Protein AF-A0A8K0IHH7-F1 (afdb_monomer)

Radius of gyration: 32.73 Å; Cα contacts (8 Å, |Δi|>4): 109; chains: 1; bounding box: 85×38×87 Å

Sequence (258 aa):
MKRSAIEGITSRLASMEGLYFPGAIHRQAPDPSQRKTALLDLLSRDAPIFLERYGSELTADELREFEVLKADYEVEWHLNRLRRGRSPTAEEARARSVTVKNRRRAYMELLIRGGEYFSEDAMREREPYLHHEYLGRFQDPFGRVLSRPGERWSETLMRRCEEAMLVEKIRREQRRLGVARRDWVGGGGEKEQQEEDEEREEEEDDEDESEQVKGEEKGGSSESRMSLDDHSKYLEEIKHKCLVQYYRSNDSSSWKAD

Solvent-accessible surface area (backbone atoms only — not comparable to full-atom values): 15607 Å² total; per-residue (Å²): 106,59,69,70,56,56,54,50,52,26,50,54,60,28,68,48,82,91,70,90,70,69,73,92,56,60,91,52,88,64,51,50,68,58,42,23,51,54,45,48,51,40,49,73,74,38,53,46,65,38,42,71,75,49,41,86,80,52,52,77,70,61,57,52,50,50,57,75,49,42,88,39,66,60,39,38,51,46,53,52,50,51,46,48,69,77,60,50,50,74,66,55,50,48,51,53,51,48,52,51,52,51,52,51,49,54,51,48,53,50,39,60,76,64,47,54,68,78,28,69,68,47,33,40,73,73,41,36,47,63,31,34,74,77,48,51,75,76,52,64,69,79,83,69,53,87,73,58,93,91,61,52,72,70,54,46,51,52,52,50,54,53,50,51,54,42,47,50,54,26,49,55,49,37,59,74,72,64,56,59,65,90,76,43,75,90,58,71,66,62,58,63,51,49,52,54,51,52,55,49,60,65,58,67,78,77,73,87,86,85,84,88,86,90,86,83,88,85,89,80,95,70,91,74,80,70,49,76,68,54,52,51,54,51,52,50,51,52,51,48,55,54,49,52,56,51,53,62,62,54,62,72,64,71,83,77,74,136

Organism: Cocos nucifera (NCBI:txid13894)

InterPro domains:
  IPR018613 Ccdc97-like [PTHR31840] (2-231)
  IPR040233 CCD97-like, C-terminal [PF09747] (102-226)

Foldseek 3Di:
DDPVLLLVVLLVQLPDPPQDDPCVQVPDDHDSVRSSVVSSVCCVVPVLVSLVRCVLVDDPVSLVVLVVVCVDVSNVVSSVVSCCVVDNDPVRVVVVVVVVVVVVVVVVVVVVVVVVCPDLVNCCVPPVQVSCVPPVVPDDCVVVDQDDPPDDPVRSLVVVLVVVVSLVSNVVVCVVVVPDPVPRPPPPPPVVVVVVVVVVVVVVVPDDDDDDDDDDDDDDDDDDPDDPVNVVVVSVVVSVVVVVVVVVVVVVVPPDDD

Secondary structure (DSSP, 8-state):
--HHHHHHHHHHHHH-TT----GGGTTSS--HHHHHHHHHHHHHH-HHHHHHHHGGG--HHHHHHGGGGTTSHHHHHHHHHHHHHHS--HHHHHHHHHHHHHHHHHHHHHHHHH-STTSHHHHHHH-HHHHHHHTGGGS-GGGG-SS-TT--HHHHHHHHHHHHHHHHHHHHHHHHTT--GGG-TT-TTTHHHHHHHHHHHHHTTS---------------------HHHHHHHHHHHHHHHHHHHHHHHHTTTT---

Structure (mmCIF, N/CA/C/O backbone):
data_AF-A0A8K0IHH7-F1
#
_entry.id   AF-A0A8K0IHH7-F1
#
loop_
_atom_site.group_PDB
_atom_site.id
_atom_site.type_symbol
_atom_site.label_atom_id
_atom_site.label_alt_id
_atom_site.label_comp_id
_atom_site.label_asym_id
_atom_site.label_entity_id
_atom_site.label_seq_id
_atom_site.pdbx_PDB_ins_code
_atom_site.Cartn_x
_atom_site.Cartn_y
_atom_site.Cartn_z
_atom_site.occupancy
_atom_site.B_iso_or_equiv
_atom_site.auth_seq_id
_atom_site.auth_comp_id
_atom_site.auth_asym_id
_atom_site.auth_atom_id
_atom_site.pdbx_PDB_model_num
ATOM 1 N N . MET A 1 1 ? -19.868 -1.973 33.989 1.00 80.06 1 MET A N 1
ATOM 2 C CA . MET A 1 1 ? -18.434 -2.340 34.005 1.00 80.06 1 MET A CA 1
ATOM 3 C C . MET A 1 1 ? -17.906 -2.247 35.434 1.00 80.06 1 MET A C 1
ATOM 5 O O . MET A 1 1 ? -18.347 -1.362 36.163 1.00 80.06 1 MET A O 1
ATOM 9 N N . LYS A 1 2 ? -17.028 -3.156 35.878 1.00 85.19 2 LYS A N 1
ATOM 10 C CA . LYS A 1 2 ? -16.485 -3.123 37.250 1.00 85.19 2 LYS A CA 1
ATOM 11 C C . LYS A 1 2 ? -15.432 -2.019 37.385 1.00 85.19 2 LYS A C 1
ATOM 13 O O . LYS A 1 2 ? -14.572 -1.880 36.522 1.00 85.19 2 LYS A O 1
ATOM 18 N N . ARG A 1 3 ? -15.441 -1.285 38.504 1.00 86.00 3 ARG A N 1
ATOM 19 C CA . ARG A 1 3 ? -14.470 -0.205 38.774 1.00 86.00 3 ARG A CA 1
ATOM 20 C C . ARG A 1 3 ? -13.016 -0.697 38.761 1.00 86.00 3 ARG A C 1
ATOM 22 O O . ARG A 1 3 ? -12.155 -0.044 38.190 1.00 86.00 3 ARG A O 1
ATOM 29 N N . SER A 1 4 ? -12.776 -1.896 39.294 1.00 89.12 4 SER A N 1
ATOM 30 C CA . SER A 1 4 ? -11.457 -2.545 39.262 1.00 89.12 4 SER A CA 1
ATOM 31 C C . SER A 1 4 ? -10.958 -2.814 37.833 1.00 89.12 4 SER A C 1
ATOM 33 O O . SER A 1 4 ? -9.776 -2.624 37.561 1.00 89.12 4 SER A O 1
ATOM 35 N N . ALA A 1 5 ? -11.847 -3.178 36.900 1.00 88.75 5 ALA A N 1
ATOM 36 C CA . ALA A 1 5 ? -11.480 -3.395 35.499 1.00 88.75 5 ALA A CA 1
ATOM 37 C C . ALA A 1 5 ? -11.101 -2.080 34.798 1.00 88.75 5 ALA A C 1
ATOM 39 O O . ALA A 1 5 ? -10.100 -2.021 34.090 1.00 88.75 5 ALA A O 1
ATOM 40 N N . ILE A 1 6 ? -11.863 -1.011 35.051 1.00 89.75 6 ILE A N 1
ATOM 41 C CA . ILE A 1 6 ? -11.583 0.343 34.548 1.00 89.75 6 ILE A CA 1
ATOM 42 C C . ILE A 1 6 ? -10.199 0.821 35.011 1.00 89.75 6 ILE A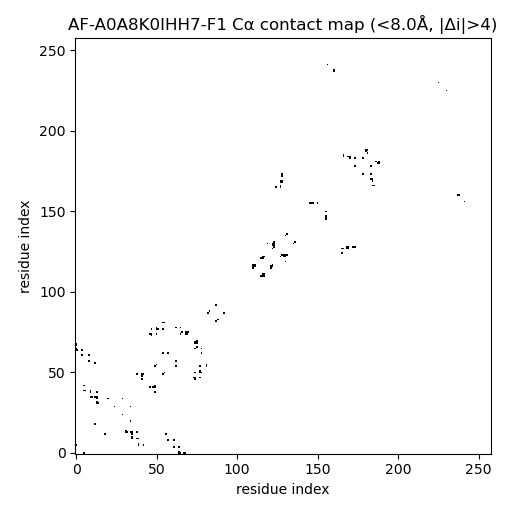 C 1
ATOM 44 O O . ILE A 1 6 ? -9.391 1.290 34.209 1.00 89.75 6 ILE A O 1
ATOM 48 N N . GLU A 1 7 ? -9.891 0.664 36.298 1.00 91.44 7 GLU A N 1
ATOM 49 C CA . GLU A 1 7 ? -8.596 1.059 36.857 1.00 91.44 7 GLU A CA 1
ATOM 50 C C . GLU A 1 7 ? -7.437 0.218 36.305 1.00 91.44 7 GLU A C 1
ATOM 52 O O . GLU A 1 7 ? -6.372 0.768 36.021 1.00 91.44 7 GLU A O 1
ATOM 57 N N . GLY A 1 8 ? -7.647 -1.086 36.096 1.00 92.06 8 GLY A N 1
ATOM 58 C CA . GLY A 1 8 ? -6.661 -1.980 35.485 1.00 92.06 8 GLY A CA 1
ATOM 59 C C . GLY A 1 8 ? -6.327 -1.598 34.041 1.00 92.06 8 GLY A C 1
ATOM 60 O O . GLY A 1 8 ? -5.156 -1.392 33.716 1.00 92.06 8 GLY A O 1
ATOM 61 N N . ILE A 1 9 ? -7.353 -1.429 33.199 1.00 92.69 9 ILE A N 1
ATOM 62 C CA . ILE A 1 9 ? -7.205 -1.062 31.780 1.00 92.69 9 ILE A CA 1
ATOM 63 C C . ILE A 1 9 ? -6.472 0.271 31.650 1.00 92.69 9 ILE A C 1
ATOM 65 O O . ILE A 1 9 ? -5.466 0.377 30.950 1.00 92.69 9 ILE A O 1
ATOM 69 N N . THR A 1 10 ? -6.947 1.298 32.354 1.00 92.69 10 THR A N 1
ATOM 70 C CA . THR A 1 10 ? -6.363 2.644 32.269 1.00 92.69 10 THR A CA 1
ATOM 71 C C . THR A 1 10 ? -4.936 2.693 32.803 1.00 92.69 10 THR A C 1
ATOM 73 O O . THR A 1 10 ? -4.106 3.387 32.221 1.00 92.69 10 THR A O 1
ATOM 76 N N . SER A 1 11 ? -4.610 1.924 33.849 1.00 92.62 11 SER A N 1
ATOM 77 C CA . SER A 1 11 ? -3.236 1.823 34.351 1.00 92.62 11 SER A CA 1
ATOM 78 C C . SER A 1 11 ? -2.306 1.165 33.333 1.00 92.62 11 SER A C 1
ATOM 80 O O . SER A 1 11 ? -1.212 1.670 33.106 1.00 92.62 11 SER A O 1
ATOM 82 N N . ARG A 1 12 ? -2.743 0.079 32.680 1.00 94.00 12 ARG A N 1
ATOM 83 C CA . ARG A 1 12 ? -1.954 -0.599 31.642 1.00 94.00 12 ARG A CA 1
ATOM 84 C C . ARG A 1 12 ? -1.727 0.305 30.429 1.00 94.00 12 ARG A C 1
ATOM 86 O O . ARG A 1 12 ? -0.595 0.451 29.978 1.00 94.00 12 ARG A O 1
ATOM 93 N N . LEU A 1 13 ? -2.790 0.935 29.923 1.00 91.50 13 LEU A N 1
ATOM 94 C CA . LEU A 1 13 ? -2.724 1.857 28.782 1.00 91.50 13 LEU A CA 1
ATOM 95 C C . LEU A 1 13 ? -1.856 3.093 29.067 1.00 91.50 13 LEU A C 1
ATOM 97 O O . LEU A 1 13 ? -1.159 3.579 28.175 1.00 91.50 13 LEU A O 1
ATOM 101 N N . ALA A 1 14 ? -1.864 3.597 30.302 1.00 89.94 14 ALA A N 1
ATOM 102 C CA . ALA A 1 14 ? -1.019 4.715 30.712 1.00 89.94 14 ALA A CA 1
ATOM 103 C C . ALA A 1 14 ? 0.479 4.370 30.724 1.00 89.94 14 ALA A C 1
ATOM 105 O O . ALA A 1 14 ? 1.298 5.251 30.475 1.00 89.94 14 ALA A O 1
ATOM 106 N N . SER A 1 15 ? 0.834 3.107 30.972 1.00 90.25 15 SER A N 1
ATOM 107 C CA . SER A 1 15 ? 2.223 2.633 30.964 1.00 90.25 15 SER A CA 1
ATOM 108 C C . SER A 1 15 ? 2.757 2.271 29.574 1.00 90.25 15 SER A C 1
ATOM 110 O O . SER A 1 15 ? 3.962 2.108 29.431 1.00 90.25 15 SER A O 1
ATOM 112 N N . MET A 1 16 ? 1.908 2.135 28.549 1.00 87.75 16 MET A N 1
ATOM 113 C CA . MET A 1 16 ? 2.378 1.806 27.196 1.00 87.75 16 MET A CA 1
ATOM 114 C C . MET A 1 16 ? 3.075 2.992 26.526 1.00 87.75 16 MET A C 1
ATOM 116 O O . MET A 1 16 ? 2.607 4.126 26.604 1.00 87.75 16 MET A O 1
ATOM 120 N N . GLU A 1 17 ? 4.178 2.750 25.833 1.00 82.75 17 GLU A N 1
ATOM 121 C CA . GLU A 1 17 ? 4.875 3.779 25.057 1.00 82.75 17 GLU A CA 1
ATOM 122 C C . GLU A 1 17 ? 4.214 3.975 23.682 1.00 82.75 17 GLU A C 1
ATOM 124 O O . GLU A 1 17 ? 3.597 3.061 23.141 1.00 82.75 17 GLU A O 1
ATOM 129 N N . GLY A 1 18 ? 4.292 5.187 23.122 1.00 81.50 18 GLY A N 1
ATOM 130 C CA . GLY A 1 18 ? 3.790 5.483 21.770 1.00 81.50 18 GLY A CA 1
ATOM 131 C C . GLY A 1 18 ? 2.269 5.629 21.618 1.00 81.50 18 GLY A C 1
ATOM 132 O O . GLY A 1 18 ? 1.788 5.837 20.506 1.00 81.50 18 GLY A O 1
ATOM 133 N N . LEU A 1 19 ? 1.495 5.560 22.706 1.00 84.62 19 LEU A N 1
ATOM 134 C CA . LEU A 1 19 ? 0.045 5.750 22.647 1.00 84.62 19 LEU A CA 1
ATOM 135 C C . LEU A 1 19 ? -0.308 7.228 22.411 1.00 84.62 19 LEU A C 1
ATOM 137 O O . LEU A 1 19 ? 0.174 8.109 23.124 1.00 84.62 19 LEU A O 1
ATOM 141 N N . TYR A 1 20 ? -1.173 7.503 21.433 1.00 83.75 20 TYR A N 1
ATOM 142 C CA . TYR A 1 20 ? -1.578 8.868 21.101 1.00 83.75 20 TYR A CA 1
ATOM 143 C C . TYR A 1 20 ? -2.524 9.466 22.154 1.00 83.75 20 TYR A C 1
ATOM 145 O O . TYR A 1 20 ? -3.532 8.869 22.544 1.00 83.75 20 TYR A O 1
ATOM 153 N N . PHE A 1 21 ? -2.236 10.699 22.562 1.00 81.50 21 PHE A N 1
ATOM 154 C CA . PHE A 1 21 ? -3.081 11.499 23.441 1.00 81.50 21 PHE A CA 1
ATOM 155 C C . PHE A 1 21 ? -3.374 12.846 22.774 1.00 81.50 21 PHE A C 1
ATOM 157 O O . PHE A 1 21 ? -2.455 13.465 22.244 1.00 81.50 21 PHE A O 1
ATOM 164 N N . PRO A 1 22 ? -4.622 13.345 22.790 1.00 77.94 22 PRO A N 1
ATOM 165 C CA . PRO A 1 22 ? -4.922 14.665 22.247 1.00 77.94 22 PRO A CA 1
ATOM 166 C C . PRO A 1 22 ? -4.075 15.780 22.890 1.00 77.94 22 PRO A C 1
ATOM 168 O O . PRO A 1 22 ? -3.756 15.738 24.082 1.00 77.94 22 PRO A O 1
ATOM 171 N N . GLY A 1 23 ? -3.756 16.812 22.101 1.00 63.72 23 GLY A N 1
ATOM 172 C CA . GLY A 1 23 ? -2.833 17.908 22.442 1.00 63.72 23 GLY A CA 1
ATOM 173 C C . GLY A 1 23 ? -3.148 18.711 23.715 1.00 63.72 23 GLY A C 1
ATOM 174 O O . GLY A 1 23 ? -2.283 19.427 24.207 1.00 63.72 23 GLY A O 1
ATOM 175 N N . ALA A 1 24 ? -4.329 18.550 24.319 1.00 56.12 24 ALA A N 1
ATOM 176 C CA . ALA A 1 24 ? -4.646 19.119 25.634 1.00 56.12 24 ALA A CA 1
ATOM 177 C C . ALA A 1 24 ? -3.728 18.598 26.762 1.00 56.12 24 ALA A C 1
ATOM 179 O O . ALA A 1 24 ? -3.611 19.235 27.804 1.00 56.12 24 ALA A O 1
ATOM 180 N N . ILE A 1 25 ? -3.053 17.465 26.538 1.00 55.88 25 ILE A N 1
ATOM 181 C CA . ILE A 1 25 ? -2.117 16.834 27.481 1.00 55.88 25 ILE A CA 1
ATOM 182 C C . ILE A 1 25 ? -0.644 17.192 27.138 1.00 55.88 25 ILE A C 1
ATOM 184 O O . ILE A 1 25 ? 0.279 16.803 27.840 1.00 55.88 25 ILE A O 1
ATOM 188 N N . HIS A 1 26 ? -0.395 17.969 26.075 1.00 54.78 26 HIS A N 1
ATOM 189 C CA . HIS A 1 26 ? 0.936 18.169 25.472 1.00 54.78 26 HIS A CA 1
ATOM 190 C C . HIS A 1 26 ? 1.679 19.440 25.915 1.00 54.78 26 HIS A C 1
ATOM 192 O O . HIS A 1 26 ? 2.484 19.980 25.158 1.00 54.78 26 HIS A O 1
ATOM 198 N N . ARG A 1 27 ? 1.470 19.947 27.138 1.00 55.62 27 ARG A N 1
ATOM 199 C CA . ARG A 1 27 ? 2.335 21.046 27.616 1.00 55.62 27 ARG A CA 1
ATOM 200 C C . ARG A 1 27 ? 3.747 20.557 27.972 1.00 55.62 27 ARG A C 1
ATOM 202 O O . ARG A 1 27 ? 4.686 21.339 27.873 1.00 55.62 27 ARG A O 1
ATOM 209 N N . GLN A 1 28 ? 3.883 19.279 28.338 1.00 55.56 28 GLN A N 1
ATOM 210 C CA . GLN A 1 28 ? 5.115 18.514 28.586 1.00 55.56 28 GLN A CA 1
ATOM 211 C C . GLN A 1 28 ? 4.817 17.032 28.273 1.00 55.56 28 GLN A C 1
ATOM 213 O O . GLN A 1 28 ? 3.642 16.675 28.180 1.00 55.56 28 GLN A O 1
ATOM 218 N N . ALA A 1 29 ? 5.830 16.172 28.088 1.00 60.75 29 ALA A N 1
ATOM 219 C CA . ALA A 1 29 ? 5.607 14.730 27.929 1.00 60.75 29 ALA A CA 1
ATOM 220 C C . ALA A 1 29 ? 4.783 14.222 29.129 1.00 60.75 29 ALA A C 1
ATOM 222 O O . ALA A 1 29 ? 5.245 14.355 30.264 1.00 60.75 29 ALA A O 1
ATOM 223 N N . PRO A 1 30 ? 3.548 13.737 28.923 1.00 65.25 30 PRO A N 1
ATOM 224 C CA . PRO A 1 30 ? 2.637 13.539 30.033 1.00 65.25 30 PRO A CA 1
ATOM 225 C C . PRO A 1 30 ? 3.105 12.389 30.912 1.00 65.25 30 PRO A C 1
ATOM 227 O O . PRO A 1 30 ? 3.286 11.265 30.439 1.00 65.25 30 PRO A O 1
ATOM 230 N N . ASP A 1 31 ? 3.271 12.688 32.199 1.00 79.31 31 ASP A N 1
ATOM 231 C CA . ASP A 1 31 ? 3.598 11.697 33.218 1.00 79.31 31 ASP A CA 1
ATOM 232 C C . ASP A 1 31 ? 2.566 10.549 33.181 1.00 79.31 31 ASP A C 1
ATOM 234 O O . ASP A 1 31 ? 1.371 10.809 32.962 1.00 79.31 31 ASP A O 1
ATOM 238 N N . PRO A 1 32 ? 2.963 9.281 33.403 1.00 81.25 32 PRO A N 1
ATOM 239 C CA . PRO A 1 32 ? 2.038 8.147 33.410 1.00 81.25 32 PRO A CA 1
ATOM 240 C C . PRO A 1 32 ? 0.807 8.361 34.304 1.00 81.25 32 PRO A C 1
ATOM 242 O O . PRO A 1 32 ? -0.289 7.902 33.974 1.00 81.25 32 PRO A O 1
ATOM 245 N N . SER A 1 33 ? 0.942 9.126 35.390 1.00 84.81 33 SER A N 1
ATOM 246 C CA . SER A 1 33 ? -0.171 9.472 36.278 1.00 84.81 33 SER A CA 1
ATOM 247 C C . SER A 1 33 ? -1.219 10.348 35.582 1.00 84.81 33 SER A C 1
ATOM 249 O O . SER A 1 33 ? -2.417 10.097 35.707 1.00 84.81 33 SER A O 1
ATOM 251 N N . GLN A 1 34 ? -0.780 11.341 34.801 1.00 86.12 34 GLN A N 1
ATOM 252 C CA . GLN A 1 34 ? -1.659 12.237 34.037 1.00 86.12 34 GLN A CA 1
ATOM 253 C C . GLN A 1 34 ? -2.333 11.510 32.870 1.00 86.12 34 GLN A C 1
ATOM 255 O O . GLN A 1 34 ? -3.502 11.741 32.562 1.00 86.12 34 GLN A O 1
ATOM 260 N N . ARG A 1 35 ? -1.610 10.584 32.232 1.00 88.06 35 ARG A N 1
ATOM 261 C CA . ARG A 1 35 ? -2.172 9.722 31.183 1.00 88.06 35 ARG A CA 1
ATOM 262 C C . ARG A 1 35 ? -3.298 8.856 31.741 1.00 88.06 35 ARG A C 1
ATOM 264 O O . ARG A 1 35 ? -4.364 8.763 31.135 1.00 88.06 35 ARG A O 1
ATOM 271 N N . LYS A 1 36 ? -3.090 8.265 32.921 1.00 90.31 36 LYS A N 1
ATOM 272 C CA . LYS A 1 36 ? -4.094 7.435 33.595 1.00 90.31 36 LYS A CA 1
ATOM 273 C C . LYS A 1 36 ? -5.354 8.224 33.943 1.00 90.31 36 LYS A C 1
ATOM 275 O O . LYS A 1 36 ? -6.451 7.739 33.676 1.00 90.31 36 LYS A O 1
ATOM 280 N N . THR A 1 37 ? -5.223 9.427 34.508 1.00 89.81 37 THR A N 1
ATOM 281 C CA . THR A 1 37 ? -6.389 10.256 34.861 1.00 89.81 37 THR A CA 1
ATOM 282 C C . THR A 1 37 ? -7.185 10.673 33.628 1.00 89.81 37 THR A C 1
ATOM 284 O O . THR A 1 37 ? -8.409 10.587 33.652 1.00 89.81 37 THR A O 1
ATOM 287 N N . ALA A 1 38 ? -6.515 11.029 32.530 1.00 89.12 38 ALA A N 1
ATOM 288 C CA . ALA A 1 38 ? -7.182 11.362 31.274 1.00 89.12 38 ALA A CA 1
ATOM 289 C C . ALA A 1 38 ? -7.964 10.177 30.678 1.00 89.12 38 ALA A C 1
ATOM 291 O O . ALA A 1 38 ? -9.080 10.351 30.190 1.00 89.12 38 ALA A O 1
ATOM 292 N N . LEU A 1 39 ? -7.404 8.963 30.737 1.00 90.88 39 LEU A N 1
ATOM 293 C CA . LEU A 1 39 ? -8.093 7.754 30.273 1.00 90.88 39 LEU A CA 1
ATOM 294 C C . LEU A 1 39 ? -9.290 7.399 31.159 1.00 90.88 39 LEU A C 1
ATOM 296 O O . LEU A 1 39 ? -10.323 6.982 30.640 1.00 90.88 39 LEU A O 1
ATOM 300 N N . LEU A 1 40 ? -9.162 7.572 32.479 1.00 92.44 40 LEU A N 1
ATOM 301 C CA . LEU A 1 40 ? -10.258 7.364 33.426 1.00 92.44 40 LEU A CA 1
ATOM 302 C C . LEU A 1 40 ? -11.407 8.347 33.190 1.00 92.44 40 LEU A C 1
ATOM 304 O O . LEU A 1 40 ? -12.562 7.922 33.180 1.00 92.44 40 LEU A O 1
ATOM 308 N N . ASP A 1 41 ? -11.097 9.629 32.979 1.00 91.12 41 ASP A N 1
ATOM 309 C CA . ASP A 1 41 ? -12.094 10.659 32.664 1.00 91.12 41 ASP A CA 1
ATOM 310 C C . ASP A 1 41 ? -12.828 10.328 31.361 1.00 91.12 41 ASP A C 1
ATOM 312 O O . ASP A 1 41 ? -14.058 10.273 31.336 1.00 91.12 41 ASP A O 1
ATOM 316 N N . LEU A 1 42 ? -12.080 10.000 30.300 1.00 91.50 42 LEU A N 1
ATOM 317 C CA . LEU A 1 42 ? -12.669 9.653 29.010 1.00 91.50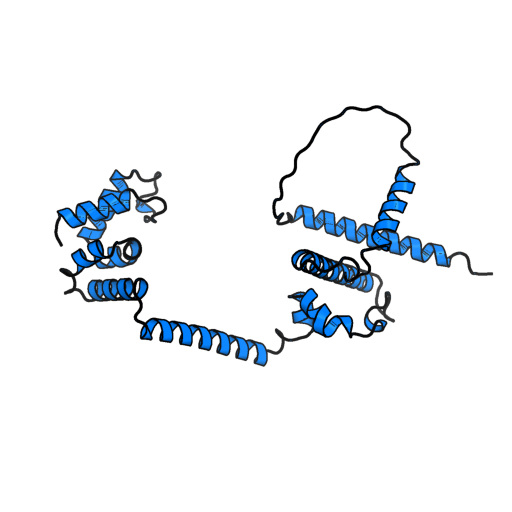 42 LEU A CA 1
ATOM 318 C C . LEU A 1 42 ? -13.564 8.417 29.108 1.00 91.50 42 LEU A C 1
ATOM 320 O O . LEU A 1 42 ? -14.700 8.467 28.657 1.00 91.50 42 LEU A O 1
ATOM 324 N N . LEU A 1 43 ? -13.081 7.335 29.720 1.00 91.38 43 LEU A N 1
ATOM 325 C CA . LEU A 1 43 ? -13.839 6.089 29.840 1.00 91.38 43 LEU A CA 1
ATOM 326 C C . LEU A 1 43 ? -15.089 6.243 30.721 1.00 91.38 43 LEU A C 1
ATOM 328 O O . LEU A 1 43 ? -16.086 5.561 30.496 1.00 91.38 43 LEU A O 1
ATOM 332 N N . SER A 1 44 ? -15.047 7.134 31.715 1.00 88.81 44 SER A N 1
ATOM 333 C CA . SER A 1 44 ? -16.201 7.416 32.578 1.00 88.81 44 SER A CA 1
ATOM 334 C C . SER A 1 44 ? -17.239 8.301 31.892 1.00 88.81 44 SER A C 1
ATOM 336 O O . SER A 1 44 ? -18.429 8.161 32.166 1.00 88.81 44 SER A O 1
ATOM 338 N N . ARG A 1 45 ? -16.798 9.218 31.024 1.00 89.19 45 ARG A N 1
ATOM 339 C CA . ARG A 1 45 ? -17.674 10.146 30.305 1.00 89.19 45 ARG A CA 1
ATOM 340 C C . ARG A 1 45 ? -18.275 9.526 29.048 1.00 89.19 45 ARG A C 1
ATOM 342 O O . ARG A 1 45 ? -19.458 9.721 28.797 1.00 89.19 45 ARG A O 1
ATOM 349 N N . ASP A 1 46 ? -17.456 8.833 28.260 1.00 90.50 46 ASP A N 1
ATOM 350 C CA . ASP A 1 46 ? -17.800 8.357 26.922 1.00 90.50 46 ASP A CA 1
ATOM 351 C C . ASP A 1 46 ? -17.024 7.073 26.561 1.00 90.50 46 ASP A C 1
ATOM 353 O O . ASP A 1 46 ? -15.865 7.086 26.126 1.00 90.50 46 ASP A O 1
ATOM 357 N N . ALA A 1 47 ? -17.681 5.931 26.772 1.00 92.12 47 ALA A N 1
ATOM 358 C CA . ALA A 1 47 ? -17.134 4.621 26.435 1.00 92.12 47 ALA A CA 1
ATOM 359 C C . ALA A 1 47 ? -16.996 4.378 24.912 1.00 92.12 47 ALA A C 1
ATOM 361 O O . ALA A 1 47 ? -15.973 3.804 24.521 1.00 92.12 47 ALA A O 1
ATOM 362 N N . PRO A 1 48 ? -17.942 4.796 24.043 1.00 93.12 48 PRO A N 1
ATOM 363 C CA . PRO A 1 48 ? -17.768 4.734 22.589 1.00 93.12 48 PRO A CA 1
ATOM 364 C C . PRO A 1 48 ? -16.486 5.403 22.081 1.00 93.12 48 PRO A C 1
ATOM 366 O O . PRO A 1 48 ? -15.672 4.745 21.428 1.00 93.12 48 PRO A O 1
ATOM 369 N N . ILE A 1 49 ? -16.239 6.666 22.450 1.00 92.75 49 ILE A N 1
ATOM 370 C CA . ILE A 1 49 ? -15.043 7.407 22.010 1.00 92.75 49 ILE A CA 1
ATOM 371 C C . ILE A 1 49 ? -13.767 6.734 22.529 1.00 92.75 49 ILE A C 1
ATOM 373 O O . ILE A 1 49 ? -12.746 6.682 21.833 1.00 92.75 49 ILE A O 1
ATOM 377 N N . PHE A 1 50 ? -13.805 6.189 23.747 1.00 94.00 50 PHE A N 1
ATOM 378 C CA . PHE A 1 50 ? -12.691 5.412 24.281 1.00 94.00 50 PHE A CA 1
ATOM 379 C C . PHE A 1 50 ? -12.388 4.179 23.414 1.00 94.00 50 PHE A C 1
ATOM 381 O O . PHE A 1 50 ? -11.229 3.947 23.065 1.00 94.00 50 PHE A O 1
ATOM 388 N N . LEU A 1 51 ? -13.410 3.409 23.023 1.00 93.81 51 LEU A N 1
ATOM 389 C CA . LEU A 1 51 ? -13.252 2.231 22.163 1.00 93.81 51 LEU A CA 1
ATOM 390 C C . LEU A 1 51 ? -12.829 2.590 20.735 1.00 93.81 51 LEU A C 1
ATOM 392 O O . LEU A 1 51 ? -12.096 1.825 20.105 1.00 93.81 51 LEU A O 1
ATOM 396 N N . GLU A 1 52 ? -13.254 3.738 20.215 1.00 92.56 52 GLU A N 1
ATOM 397 C CA . GLU A 1 52 ? -12.804 4.226 18.916 1.00 92.56 52 GLU A CA 1
ATOM 398 C C . GLU A 1 52 ? -11.291 4.469 18.902 1.00 92.56 52 GLU A C 1
ATOM 400 O O . GLU A 1 52 ? -10.609 4.008 17.984 1.00 92.56 52 GLU A O 1
ATOM 405 N N . ARG A 1 53 ? -10.781 5.172 19.922 1.00 91.94 53 ARG A N 1
ATOM 406 C CA . ARG A 1 53 ? -9.389 5.642 19.989 1.00 91.94 53 ARG A CA 1
ATOM 407 C C . ARG A 1 53 ? -8.415 4.594 20.502 1.00 91.94 53 ARG A C 1
ATOM 409 O O . ARG A 1 53 ? -7.315 4.477 19.976 1.00 91.94 53 ARG A O 1
ATOM 416 N N . TYR A 1 54 ? -8.806 3.866 21.544 1.00 92.19 54 TYR A N 1
ATOM 417 C CA . TYR A 1 54 ? -7.921 2.970 22.291 1.00 92.19 54 TYR A CA 1
ATOM 418 C C . TYR A 1 54 ? -8.307 1.496 22.158 1.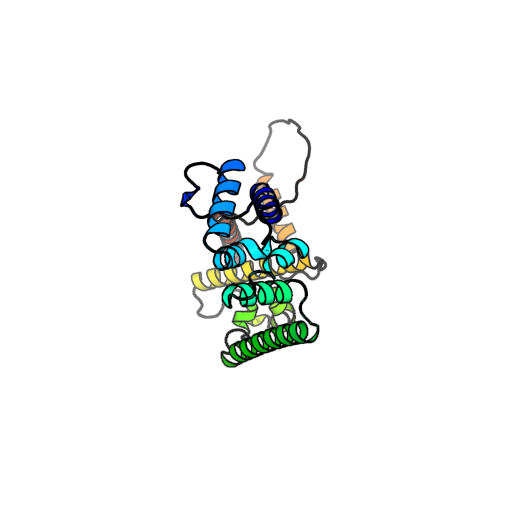00 92.19 54 TYR A C 1
ATOM 420 O O . TYR A 1 54 ? -7.601 0.628 22.665 1.00 92.19 54 TYR A O 1
ATOM 428 N N . GLY A 1 55 ? -9.404 1.185 21.463 1.00 91.50 55 GLY A N 1
ATOM 429 C CA . GLY A 1 55 ? -9.922 -0.177 21.366 1.00 91.50 55 GLY A CA 1
ATOM 430 C C . GLY A 1 55 ? -8.998 -1.172 20.660 1.00 91.50 55 GLY A C 1
ATOM 431 O O . GLY A 1 55 ? -9.074 -2.362 20.961 1.00 91.50 55 GLY A O 1
ATOM 432 N N . SER A 1 56 ? -8.117 -0.719 19.757 1.00 90.62 56 SER A N 1
ATOM 433 C CA . SER A 1 56 ? -7.111 -1.581 19.107 1.00 90.62 56 SER A CA 1
ATOM 434 C C . SER A 1 56 ? -6.087 -2.138 20.095 1.00 90.62 56 SER A C 1
ATOM 436 O O . SER A 1 56 ? -5.616 -3.259 19.919 1.00 90.62 56 SER A O 1
ATOM 438 N N . GLU A 1 57 ? -5.805 -1.386 21.158 1.00 91.50 57 GLU A N 1
ATOM 439 C CA . GLU A 1 57 ? -4.786 -1.697 22.163 1.00 91.50 57 GLU A CA 1
ATOM 440 C C . GLU A 1 57 ? -5.335 -2.509 23.350 1.00 91.50 57 GLU A C 1
ATOM 442 O O . GLU A 1 57 ? -4.624 -2.793 24.325 1.00 91.50 57 GLU A O 1
ATOM 447 N N . LEU A 1 58 ? -6.622 -2.869 23.306 1.00 92.06 58 LEU A N 1
ATOM 448 C CA . LEU A 1 58 ? -7.282 -3.670 24.331 1.00 92.06 58 LEU A CA 1
ATOM 449 C C . LEU A 1 58 ? -7.098 -5.173 24.088 1.00 92.06 58 LEU A C 1
ATOM 451 O O . LEU A 1 58 ? -7.139 -5.703 22.971 1.00 92.06 58 LEU A O 1
ATOM 455 N N . THR A 1 59 ? -6.928 -5.908 25.179 1.00 91.06 59 THR A N 1
ATOM 456 C CA . THR A 1 59 ? -6.914 -7.371 25.172 1.00 91.06 59 THR A CA 1
ATOM 457 C C . THR A 1 59 ? -8.330 -7.935 25.009 1.00 91.06 59 THR A C 1
ATOM 459 O O . THR A 1 59 ? -9.329 -7.236 25.175 1.00 91.06 59 THR A O 1
ATOM 462 N N . ALA A 1 60 ? -8.434 -9.217 24.647 1.00 88.44 60 ALA A N 1
ATOM 463 C CA . ALA A 1 60 ? -9.732 -9.858 24.442 1.00 88.44 60 ALA A CA 1
ATOM 464 C C . ALA A 1 60 ? -10.550 -9.911 25.741 1.00 88.44 60 ALA A C 1
ATOM 466 O O . ALA A 1 60 ? -11.766 -9.743 25.692 1.00 88.44 60 ALA A O 1
ATOM 467 N N . ASP A 1 61 ? -9.883 -10.093 26.882 1.00 90.31 61 ASP A N 1
ATOM 468 C CA . ASP A 1 61 ? -10.527 -10.118 28.195 1.00 90.31 61 ASP A CA 1
ATOM 469 C C . ASP A 1 61 ? -11.006 -8.728 28.616 1.00 90.31 61 ASP A C 1
ATOM 471 O O . ASP A 1 61 ? -12.139 -8.579 29.062 1.00 90.31 61 ASP A O 1
ATOM 475 N N . GLU A 1 62 ? -10.211 -7.684 28.374 1.00 92.06 62 GLU A N 1
ATOM 476 C CA . GLU A 1 62 ? -10.638 -6.307 28.644 1.00 92.06 62 GLU A CA 1
ATOM 477 C C . GLU A 1 62 ? -11.830 -5.898 27.775 1.00 92.06 62 GLU A C 1
ATOM 479 O O . GLU A 1 62 ? -12.731 -5.228 28.266 1.00 92.06 62 GLU A O 1
ATOM 484 N N . LEU A 1 63 ? -11.900 -6.347 26.515 1.00 91.31 63 LEU A N 1
ATOM 485 C CA . LEU A 1 63 ? -13.065 -6.114 25.652 1.00 91.31 63 LEU A CA 1
ATOM 486 C C . LEU A 1 63 ? -14.341 -6.810 26.156 1.00 91.31 63 LEU A C 1
ATOM 488 O O . LEU A 1 63 ? -15.438 -6.357 25.827 1.00 91.31 63 LEU A O 1
ATOM 492 N N . ARG A 1 64 ? -14.235 -7.891 26.945 1.00 90.94 64 ARG A N 1
ATOM 493 C CA . ARG A 1 64 ? -15.407 -8.547 27.558 1.00 90.94 64 ARG A CA 1
ATOM 494 C C . ARG A 1 64 ? -16.028 -7.691 28.659 1.00 90.94 64 ARG A C 1
ATOM 496 O O . ARG A 1 64 ? -17.242 -7.701 28.820 1.00 90.94 64 ARG A O 1
ATOM 503 N N . GLU A 1 65 ? -15.235 -6.885 29.362 1.00 92.19 65 GLU A N 1
ATOM 504 C CA . GLU A 1 65 ? -15.734 -5.988 30.418 1.00 92.19 65 GLU A CA 1
ATOM 505 C C . GLU A 1 65 ? -16.691 -4.903 29.880 1.00 92.19 65 GLU A C 1
ATOM 507 O O . GLU A 1 65 ? -17.542 -4.392 30.618 1.00 92.19 65 GLU A O 1
ATOM 512 N N . PHE A 1 66 ? -16.603 -4.597 28.580 1.00 91.19 66 PHE A N 1
ATOM 513 C CA . PHE A 1 66 ? -17.492 -3.672 27.872 1.00 91.19 66 PHE A CA 1
ATOM 514 C C . PHE A 1 66 ? -18.807 -4.315 27.402 1.00 91.19 66 PHE A C 1
ATOM 516 O O . PHE A 1 66 ? -19.716 -3.588 27.010 1.00 91.19 66 PHE A O 1
ATOM 523 N N . GLU A 1 67 ? -18.978 -5.643 27.480 1.00 89.94 67 GLU A N 1
ATOM 524 C CA . GLU A 1 67 ? -20.237 -6.304 27.083 1.00 89.94 67 GLU A CA 1
ATOM 525 C C . GLU A 1 67 ? -21.434 -5.850 27.923 1.00 89.94 67 GLU A C 1
ATOM 527 O O . GLU A 1 67 ? -22.562 -5.817 27.439 1.00 89.94 67 GLU A O 1
ATOM 532 N N . VAL A 1 68 ? -21.190 -5.423 29.163 1.00 91.50 68 VAL A N 1
ATOM 533 C CA . VAL A 1 68 ? -22.224 -4.863 30.046 1.00 91.50 68 VAL A CA 1
ATOM 534 C C . VAL A 1 68 ? -22.810 -3.560 29.479 1.00 91.50 68 VAL A C 1
ATOM 536 O O . VAL A 1 68 ? -23.939 -3.205 29.798 1.00 91.50 68 VAL A O 1
ATOM 539 N N . LEU A 1 69 ? -22.055 -2.852 28.634 1.00 88.94 69 LEU A N 1
ATOM 540 C CA . LEU A 1 69 ? -22.444 -1.587 28.004 1.00 88.94 69 LEU A CA 1
ATOM 541 C C . LEU A 1 69 ? -23.012 -1.780 26.587 1.00 88.94 69 LEU A C 1
ATOM 543 O O . LEU A 1 69 ? -23.261 -0.805 25.889 1.00 88.94 69 LEU A O 1
ATOM 547 N N . LYS A 1 70 ? -23.266 -3.026 26.166 1.00 88.69 70 LYS A N 1
ATOM 548 C CA . LYS A 1 70 ? -23.783 -3.366 24.830 1.00 88.69 70 LYS A CA 1
ATOM 549 C C . LYS A 1 70 ? -25.191 -2.812 24.540 1.00 88.69 70 LYS A C 1
ATOM 551 O O . LYS A 1 70 ? -25.627 -2.825 23.400 1.00 88.69 70 LYS A O 1
ATOM 556 N N . ALA A 1 71 ? -25.912 -2.335 25.556 1.00 90.56 71 ALA A N 1
ATOM 557 C CA . ALA A 1 71 ? -27.196 -1.661 25.350 1.00 90.56 71 ALA A CA 1
ATOM 558 C C . ALA A 1 71 ? -27.064 -0.386 24.493 1.00 90.56 71 ALA A C 1
ATOM 560 O O . ALA A 1 71 ? -28.029 0.014 23.848 1.00 90.56 71 ALA A O 1
ATOM 561 N N . ASP A 1 72 ? -25.880 0.231 24.481 1.00 92.62 72 ASP A N 1
ATOM 562 C CA . ASP A 1 72 ? -25.549 1.322 23.574 1.00 92.62 72 ASP A CA 1
ATOM 563 C C . ASP A 1 72 ? -25.115 0.765 22.207 1.00 92.62 72 ASP A C 1
ATOM 565 O O . ASP A 1 72 ? -24.201 -0.064 22.106 1.00 92.62 72 ASP A O 1
ATOM 569 N N . TYR A 1 73 ? -25.770 1.249 21.150 1.00 93.44 73 TYR A N 1
ATOM 570 C CA . TYR A 1 73 ? -25.490 0.866 19.771 1.00 93.44 73 TYR A CA 1
ATOM 571 C C . TYR A 1 73 ? -24.039 1.155 19.367 1.00 93.44 73 TYR A C 1
ATOM 573 O O . TYR A 1 73 ? -23.421 0.332 18.687 1.00 93.44 73 TYR A O 1
ATOM 581 N N . GLU A 1 74 ? -23.473 2.293 19.778 1.00 94.62 74 GLU A N 1
ATOM 582 C CA . GLU A 1 74 ? -22.111 2.663 19.382 1.00 94.62 74 GLU A CA 1
ATOM 583 C C . GLU A 1 74 ? -21.089 1.723 20.023 1.00 94.62 74 GLU A C 1
ATOM 585 O O . GLU A 1 74 ? -20.184 1.216 19.352 1.00 94.62 74 GLU A O 1
ATOM 590 N N . VAL A 1 75 ? -21.285 1.397 21.304 1.00 93.69 75 VAL A N 1
ATOM 591 C CA . VAL A 1 75 ? -20.456 0.419 22.016 1.00 93.69 75 VAL A CA 1
ATOM 592 C C . VAL A 1 75 ? -20.549 -0.950 21.344 1.00 93.69 75 VAL A C 1
ATOM 594 O O . VAL A 1 75 ? -19.515 -1.562 21.060 1.00 93.69 75 VAL A O 1
ATOM 597 N N . GLU A 1 76 ? -21.758 -1.435 21.040 1.00 94.38 76 GLU A N 1
ATOM 598 C CA . GLU A 1 76 ? -21.938 -2.707 20.333 1.00 94.38 76 GLU A CA 1
ATOM 599 C C . GLU A 1 76 ? -21.217 -2.707 18.977 1.00 94.38 76 GLU A C 1
ATOM 601 O O . GLU A 1 76 ? -20.521 -3.673 18.632 1.00 94.38 76 GLU A O 1
ATOM 606 N N . TRP A 1 77 ? -21.346 -1.621 18.216 1.00 94.50 77 TRP A N 1
ATOM 607 C CA . TRP A 1 77 ? -20.701 -1.479 16.919 1.00 94.50 77 TRP A CA 1
ATOM 608 C C . TRP A 1 77 ? -19.175 -1.545 17.034 1.00 94.50 77 TRP A C 1
ATOM 610 O O . TRP A 1 77 ? -18.535 -2.332 16.323 1.00 94.50 77 TRP A O 1
ATOM 620 N N . HIS A 1 78 ? -18.586 -0.787 17.963 1.00 94.12 78 HIS A N 1
ATOM 621 C CA . HIS A 1 78 ? -17.143 -0.787 18.190 1.00 94.12 78 HIS A CA 1
ATOM 622 C C . HIS A 1 78 ? -16.633 -2.160 18.643 1.00 94.12 78 HIS A C 1
ATOM 624 O O . HIS A 1 78 ? -15.637 -2.646 18.099 1.00 94.12 78 HIS A O 1
ATOM 630 N N . LEU A 1 79 ? -17.326 -2.834 19.566 1.00 92.94 79 LEU A N 1
ATOM 631 C CA . LEU A 1 79 ? -16.951 -4.178 20.019 1.00 92.94 79 LEU A CA 1
ATOM 632 C C . LEU A 1 79 ? -16.973 -5.194 18.876 1.00 92.94 79 LEU A C 1
ATOM 634 O O . LEU A 1 79 ? -16.023 -5.964 18.707 1.00 92.94 79 LEU A O 1
ATOM 638 N N . ASN A 1 80 ? -18.022 -5.170 18.054 1.00 91.12 80 ASN A N 1
ATOM 639 C CA . ASN A 1 80 ? -18.129 -6.040 16.889 1.00 91.12 80 ASN A CA 1
ATOM 640 C C . ASN A 1 80 ? -17.019 -5.750 15.867 1.00 91.12 80 ASN A C 1
ATOM 642 O O . ASN A 1 80 ? -16.398 -6.684 15.356 1.00 91.12 80 ASN A O 1
ATOM 646 N N . ARG A 1 81 ? -16.713 -4.473 15.602 1.00 91.94 81 ARG A N 1
ATOM 647 C CA . ARG A 1 81 ? -15.618 -4.062 14.707 1.00 91.94 81 ARG A CA 1
ATOM 648 C C . ARG A 1 81 ? -14.262 -4.579 15.190 1.00 91.94 81 ARG A C 1
ATOM 650 O O . ARG A 1 81 ? -13.522 -5.164 14.401 1.00 91.94 81 ARG A O 1
ATOM 657 N N . LEU A 1 82 ? -13.948 -4.393 16.472 1.00 91.94 82 LEU A N 1
ATOM 658 C CA . LEU A 1 82 ? -12.675 -4.808 17.070 1.00 91.94 82 LEU A CA 1
ATOM 659 C C . LEU A 1 82 ? -12.510 -6.335 17.047 1.00 91.94 82 LEU A C 1
ATOM 661 O O . LEU A 1 82 ? -11.443 -6.839 16.693 1.00 91.94 82 LEU A O 1
ATOM 665 N N . ARG A 1 83 ? -13.587 -7.087 17.308 1.00 88.69 83 ARG A N 1
ATOM 666 C CA . ARG A 1 83 ? -13.596 -8.557 17.198 1.00 88.69 83 ARG A CA 1
ATOM 667 C C . ARG A 1 83 ? -13.345 -9.032 15.768 1.00 88.69 83 ARG A C 1
ATOM 669 O O . ARG A 1 83 ? -12.462 -9.855 15.552 1.00 88.69 83 ARG A O 1
ATOM 676 N N . ARG A 1 84 ? -14.046 -8.461 14.782 1.00 86.12 84 ARG A N 1
ATOM 677 C CA . ARG A 1 84 ? -13.839 -8.763 13.350 1.00 86.12 84 ARG A CA 1
ATOM 678 C C . ARG A 1 84 ? -12.445 -8.374 12.851 1.00 86.12 84 ARG A C 1
ATOM 680 O O . ARG A 1 84 ? -11.972 -8.904 11.845 1.00 86.12 84 ARG A O 1
ATOM 687 N N . GLY A 1 85 ? -11.807 -7.391 13.482 1.00 82.69 85 GLY A N 1
ATOM 688 C CA . GLY A 1 85 ? -10.420 -7.023 13.206 1.00 82.69 85 GLY A CA 1
ATOM 689 C C . GLY A 1 85 ? -9.443 -8.099 13.682 1.00 82.69 85 GLY A C 1
ATOM 690 O O . GLY A 1 85 ? -8.572 -8.508 12.920 1.00 82.69 85 GLY A O 1
ATOM 691 N N . ARG A 1 86 ? -9.630 -8.584 14.915 1.00 82.50 86 ARG A N 1
ATOM 692 C CA . ARG A 1 86 ? -8.713 -9.511 15.596 1.00 82.50 86 ARG A CA 1
ATOM 693 C C . ARG A 1 86 ? -8.877 -10.971 15.178 1.00 82.50 86 ARG A C 1
ATOM 695 O O . ARG A 1 86 ? -7.887 -11.673 15.006 1.00 82.50 86 ARG A O 1
ATOM 702 N N . SER A 1 87 ? -10.115 -11.424 15.018 1.00 78.69 87 SER A N 1
ATOM 703 C CA . SER A 1 87 ? -10.455 -12.787 14.605 1.00 78.69 87 SER A CA 1
ATOM 704 C C . SER A 1 87 ? -11.499 -12.728 13.488 1.00 78.69 87 SER A C 1
ATOM 706 O O . SER A 1 87 ? -12.683 -12.973 13.737 1.00 78.69 87 SER A O 1
ATOM 708 N N . PRO A 1 88 ? -11.097 -12.335 12.266 1.00 81.94 88 PRO A N 1
ATOM 709 C CA . PRO A 1 88 ? -12.004 -12.348 11.132 1.00 81.94 88 PRO A CA 1
ATOM 710 C C . PRO A 1 88 ? -12.481 -13.776 10.876 1.00 81.94 88 PRO A C 1
ATOM 712 O O . PRO A 1 88 ? -11.691 -14.722 10.872 1.00 81.94 88 PRO A O 1
ATOM 715 N N . THR A 1 89 ? -13.776 -13.924 10.619 1.00 88.06 89 THR A N 1
ATOM 716 C CA . THR A 1 89 ? -14.327 -15.217 10.198 1.00 88.06 89 THR A CA 1
ATOM 717 C C . THR A 1 89 ? -13.726 -15.600 8.843 1.00 88.06 89 THR A C 1
ATOM 719 O O . THR A 1 89 ? -13.385 -14.724 8.044 1.00 88.06 89 THR A O 1
ATOM 722 N N . ALA A 1 90 ? -13.615 -16.897 8.535 1.00 87.81 90 ALA A N 1
ATOM 723 C CA . ALA A 1 90 ? -13.082 -17.355 7.246 1.00 87.81 90 ALA A CA 1
ATOM 724 C C . ALA A 1 90 ? -13.798 -16.699 6.046 1.00 87.81 90 ALA A C 1
ATOM 726 O O . ALA A 1 90 ? -13.158 -16.331 5.062 1.00 87.81 90 ALA A O 1
ATOM 727 N N . GLU A 1 91 ? -15.112 -16.492 6.148 1.00 88.69 91 GLU A N 1
ATOM 728 C CA . GLU A 1 91 ? -15.919 -15.790 5.145 1.00 88.69 91 GLU A CA 1
ATOM 729 C C . GLU A 1 91 ? -15.557 -14.306 5.023 1.00 88.69 91 GLU A C 1
ATOM 731 O O . GLU A 1 91 ? -15.382 -13.804 3.916 1.00 88.69 91 GLU A O 1
ATOM 736 N N . GLU A 1 92 ? -15.365 -13.606 6.142 1.00 88.44 92 GLU A N 1
ATOM 737 C CA . GLU A 1 92 ? -14.972 -12.193 6.154 1.00 88.44 92 GLU A CA 1
ATOM 738 C C . GLU A 1 92 ? -13.559 -12.000 5.595 1.00 88.44 92 GLU A C 1
ATOM 740 O O . GLU A 1 92 ? -13.309 -11.068 4.829 1.00 88.44 92 GLU A O 1
ATOM 745 N N . ALA A 1 93 ? -12.631 -12.899 5.934 1.00 87.88 93 ALA A N 1
ATOM 746 C CA . ALA A 1 93 ? -11.284 -12.904 5.377 1.00 87.88 93 ALA A CA 1
ATOM 747 C C . ALA A 1 93 ? -11.312 -13.130 3.855 1.00 87.88 93 ALA A C 1
ATOM 749 O O . ALA A 1 93 ? -10.642 -12.411 3.105 1.00 87.88 93 ALA A O 1
ATOM 750 N N . ARG A 1 94 ? -12.140 -14.074 3.380 1.00 90.75 94 ARG A N 1
ATOM 751 C CA . ARG A 1 94 ? -12.376 -14.301 1.945 1.00 90.75 94 ARG A CA 1
ATOM 752 C C . ARG A 1 94 ? -12.975 -13.068 1.277 1.00 90.75 94 ARG A C 1
ATOM 754 O O . ARG A 1 94 ? -12.447 -12.640 0.256 1.00 90.75 94 ARG A O 1
ATOM 761 N N . ALA A 1 95 ? -14.003 -12.459 1.863 1.00 91.12 95 ALA A N 1
ATOM 762 C CA . ALA A 1 95 ? -14.635 -11.254 1.334 1.00 91.12 95 ALA A CA 1
ATOM 763 C C . ALA A 1 95 ? -13.634 -10.094 1.220 1.00 91.12 95 ALA A C 1
ATOM 765 O O . ALA A 1 95 ? -13.531 -9.476 0.163 1.00 91.12 95 ALA A O 1
ATOM 766 N N . ARG A 1 96 ? -12.816 -9.851 2.255 1.00 89.31 96 ARG A N 1
ATOM 767 C CA . ARG A 1 96 ? -11.732 -8.851 2.207 1.00 89.31 96 ARG A CA 1
ATOM 768 C C . ARG A 1 96 ? -10.736 -9.154 1.085 1.00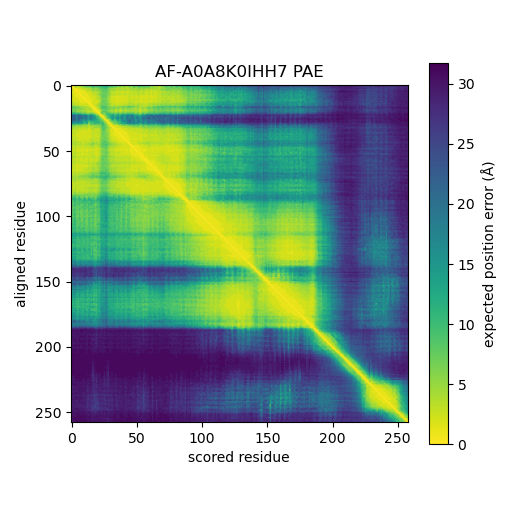 89.31 96 ARG A C 1
ATOM 770 O O . ARG A 1 96 ? -10.387 -8.253 0.324 1.00 89.31 96 ARG A O 1
ATOM 777 N N . SER A 1 97 ? -10.315 -10.413 0.943 1.00 92.94 97 SER A N 1
ATOM 778 C CA . SER A 1 97 ? -9.404 -10.842 -0.127 1.00 92.94 97 SER A CA 1
ATOM 779 C C . SER A 1 97 ? -9.999 -10.607 -1.519 1.00 92.94 97 SER A C 1
ATOM 781 O O . SER A 1 97 ? -9.329 -10.050 -2.389 1.00 92.94 97 SER A O 1
ATOM 783 N N . VAL A 1 98 ? -11.268 -10.972 -1.722 1.00 96.19 98 VAL A N 1
ATOM 784 C CA . VAL A 1 98 ? -11.998 -10.749 -2.978 1.00 96.19 98 VAL A CA 1
ATOM 785 C C . VAL A 1 98 ? -12.095 -9.258 -3.285 1.00 96.19 98 VAL A C 1
ATOM 787 O O . VAL A 1 98 ? -11.767 -8.852 -4.395 1.00 96.19 98 VAL A O 1
ATOM 790 N N . THR A 1 99 ? -12.439 -8.420 -2.305 1.00 96.06 99 THR A N 1
ATOM 791 C CA . THR A 1 99 ? -12.496 -6.963 -2.486 1.00 96.06 99 THR A CA 1
ATOM 792 C C . THR A 1 99 ? -11.144 -6.389 -2.903 1.00 96.06 99 THR A C 1
ATOM 794 O O . THR A 1 99 ? -11.083 -5.579 -3.825 1.00 96.06 99 THR A O 1
ATOM 797 N N . VAL A 1 100 ? -10.041 -6.824 -2.285 1.00 96.44 100 VAL A N 1
ATOM 798 C CA . VAL A 1 100 ? -8.691 -6.380 -2.674 1.00 96.44 100 VAL A CA 1
ATOM 799 C C . VAL A 1 100 ? -8.354 -6.824 -4.099 1.00 96.44 100 VAL A C 1
ATOM 801 O O . VAL A 1 100 ? -7.865 -6.013 -4.884 1.00 96.44 100 VAL A O 1
ATOM 804 N N . LYS A 1 101 ? -8.647 -8.077 -4.466 1.00 97.25 101 LYS A N 1
ATOM 805 C CA . LYS A 1 101 ? -8.424 -8.594 -5.828 1.00 97.25 101 LYS A CA 1
ATOM 806 C C . LYS A 1 101 ? -9.255 -7.841 -6.867 1.00 97.25 101 LYS A C 1
ATOM 808 O O . LYS A 1 101 ? -8.714 -7.448 -7.894 1.00 97.25 101 LYS A O 1
ATOM 813 N N . ASN A 1 102 ? -10.523 -7.566 -6.572 1.00 97.75 102 ASN A N 1
ATOM 814 C CA . ASN A 1 102 ? -11.414 -6.816 -7.454 1.00 97.75 102 ASN A CA 1
ATOM 815 C C . ASN A 1 102 ? -10.953 -5.366 -7.620 1.00 97.75 102 ASN A C 1
ATOM 817 O O . ASN A 1 102 ? -10.921 -4.872 -8.741 1.00 97.75 102 ASN A O 1
ATOM 821 N N . ARG A 1 103 ? -10.515 -4.704 -6.540 1.00 98.06 103 ARG A N 1
ATOM 822 C CA . ARG A 1 103 ? -9.929 -3.354 -6.615 1.00 98.06 103 ARG A CA 1
ATOM 823 C C . ARG A 1 103 ? -8.657 -3.334 -7.459 1.00 98.06 103 ARG A C 1
ATOM 825 O O . ARG A 1 103 ? -8.512 -2.457 -8.302 1.00 98.06 103 ARG A O 1
ATOM 832 N N . ARG A 1 104 ? -7.759 -4.307 -7.261 1.00 97.94 104 ARG A N 1
ATOM 833 C CA . ARG A 1 104 ? -6.537 -4.450 -8.070 1.00 97.94 104 ARG A CA 1
ATOM 834 C C . ARG A 1 104 ? -6.870 -4.656 -9.541 1.00 97.94 104 ARG A C 1
ATOM 836 O O . ARG A 1 104 ? -6.304 -3.968 -10.377 1.00 97.94 104 ARG A O 1
ATOM 843 N N . ARG A 1 105 ? -7.815 -5.550 -9.843 1.00 97.75 105 ARG A N 1
ATOM 844 C CA . ARG A 1 105 ? -8.270 -5.811 -11.209 1.00 97.75 105 ARG A CA 1
ATOM 845 C C . ARG A 1 105 ? -8.869 -4.560 -11.854 1.00 97.75 105 ARG A C 1
ATOM 847 O O . ARG A 1 105 ? -8.449 -4.209 -12.946 1.00 97.75 105 ARG A O 1
ATOM 854 N N . ALA A 1 106 ? -9.778 -3.870 -11.167 1.00 98.12 106 ALA A N 1
ATOM 855 C CA . ALA A 1 106 ? -10.399 -2.646 -11.673 1.00 98.12 106 ALA A CA 1
ATOM 856 C C . ALA A 1 106 ? -9.361 -1.547 -11.951 1.00 98.12 106 ALA A C 1
ATOM 858 O O . ALA A 1 106 ? -9.435 -0.861 -12.967 1.00 98.12 106 ALA A O 1
ATOM 859 N N . TYR A 1 107 ? -8.359 -1.405 -11.077 1.00 98.00 107 TYR A N 1
ATOM 860 C CA . TYR A 1 107 ? -7.254 -0.478 -11.310 1.00 98.00 107 TYR A CA 1
ATOM 861 C C . TYR A 1 107 ? -6.397 -0.896 -12.510 1.00 98.00 107 TYR A C 1
ATOM 863 O O . TYR A 1 107 ? -6.039 -0.063 -13.333 1.00 98.00 107 TYR A O 1
ATOM 871 N N . MET A 1 108 ? -6.118 -2.190 -12.664 1.00 97.19 108 MET A N 1
ATOM 872 C CA . MET A 1 108 ? -5.374 -2.700 -13.813 1.00 97.19 108 MET A CA 1
ATOM 873 C C . MET A 1 108 ? -6.119 -2.466 -15.136 1.00 97.19 108 MET A C 1
ATOM 875 O O . MET A 1 108 ? -5.511 -2.050 -16.116 1.00 97.19 108 MET A O 1
ATOM 879 N N . GLU A 1 109 ? -7.438 -2.676 -15.156 1.00 97.75 109 GLU A N 1
ATOM 880 C CA . GLU A 1 109 ? -8.299 -2.376 -16.308 1.00 97.75 109 GLU A CA 1
ATOM 881 C C . GLU A 1 109 ? -8.290 -0.875 -16.639 1.00 97.75 109 GLU A C 1
ATOM 883 O O . GLU A 1 109 ? -8.244 -0.506 -17.813 1.00 97.75 109 GLU A O 1
ATOM 888 N N . LEU A 1 110 ? -8.260 -0.003 -15.623 1.00 97.81 110 LEU A N 1
ATOM 889 C CA . LEU A 1 110 ? -8.110 1.439 -15.819 1.00 97.81 110 LEU A CA 1
ATOM 890 C C . LEU A 1 110 ? -6.767 1.788 -16.478 1.00 97.81 110 LEU A C 1
ATOM 892 O O . LEU A 1 110 ? -6.756 2.575 -17.422 1.00 97.81 110 LEU A O 1
ATOM 896 N N . LEU A 1 111 ? -5.664 1.182 -16.024 1.00 96.81 111 LEU A N 1
ATOM 897 C CA . LEU A 1 111 ? -4.332 1.384 -16.607 1.00 96.81 111 LEU A CA 1
ATOM 898 C C . LEU A 1 111 ? -4.255 0.885 -18.055 1.00 96.81 111 LEU A C 1
ATOM 900 O O . LEU A 1 111 ? -3.705 1.578 -18.906 1.00 96.81 111 LEU A O 1
ATOM 904 N N . ILE A 1 112 ? -4.844 -0.280 -18.349 1.00 96.06 112 ILE A N 1
ATOM 905 C CA . ILE A 1 112 ? -4.927 -0.808 -19.719 1.00 96.06 112 ILE A CA 1
ATOM 906 C C . ILE A 1 112 ? -5.703 0.160 -20.609 1.00 96.06 112 ILE A C 1
ATOM 908 O O . ILE A 1 112 ? -5.236 0.507 -21.689 1.00 96.06 112 ILE A O 1
ATOM 912 N N . ARG A 1 113 ? -6.878 0.616 -20.159 1.00 96.75 113 ARG A N 1
ATOM 913 C CA . ARG A 1 113 ? -7.717 1.530 -20.941 1.00 96.75 113 ARG A CA 1
ATOM 914 C C . ARG A 1 113 ? -7.045 2.887 -21.162 1.00 96.75 113 ARG A C 1
ATOM 916 O O . ARG A 1 113 ? -7.284 3.503 -22.192 1.00 96.75 113 ARG A O 1
ATOM 923 N N . GLY A 1 114 ? -6.241 3.346 -20.202 1.00 95.94 114 GLY A N 1
ATOM 924 C CA . GLY A 1 114 ? -5.444 4.564 -20.332 1.00 95.94 114 GLY A CA 1
ATOM 925 C C . GLY A 1 114 ? -4.305 4.445 -21.350 1.00 95.94 114 GLY A C 1
ATOM 926 O O . GLY A 1 114 ? -3.928 5.446 -21.939 1.00 95.94 114 GLY A O 1
ATOM 927 N N . GLY A 1 115 ? -3.767 3.243 -21.583 1.00 93.75 115 GLY A N 1
ATOM 928 C CA . GLY A 1 115 ? -2.743 2.968 -22.603 1.00 93.75 115 GLY A CA 1
ATOM 929 C C . GLY A 1 115 ? -1.331 3.481 -22.282 1.00 93.75 115 GLY A C 1
ATOM 930 O O . GLY A 1 115 ? -0.356 2.872 -22.707 1.00 93.75 115 GLY A O 1
ATOM 931 N N . GLU A 1 116 ? -1.200 4.537 -21.480 1.00 95.12 116 GLU A N 1
ATOM 932 C CA . GLU A 1 116 ? 0.088 5.155 -21.138 1.00 95.12 116 GLU A CA 1
ATOM 933 C C . GLU A 1 116 ? 0.959 4.261 -20.247 1.00 95.12 116 GLU A C 1
ATOM 935 O O . GLU A 1 116 ? 2.137 4.071 -20.522 1.00 95.12 116 GLU A O 1
ATOM 940 N N . TYR A 1 117 ? 0.393 3.647 -19.202 1.00 94.81 117 TYR A N 1
ATOM 941 C CA . TYR A 1 117 ? 1.177 2.912 -18.197 1.00 94.81 117 TYR A CA 1
ATOM 942 C C . TYR A 1 117 ? 1.927 1.690 -18.754 1.00 94.81 117 TYR A C 1
ATOM 944 O O . TYR A 1 117 ? 3.008 1.349 -18.274 1.00 94.81 117 TYR A O 1
ATOM 952 N N . PHE A 1 118 ? 1.332 1.021 -19.745 1.00 94.00 118 PHE A N 1
ATOM 953 C CA . PHE A 1 118 ? 1.905 -0.149 -20.420 1.00 94.00 118 PHE A CA 1
ATOM 954 C C . PHE A 1 118 ? 2.545 0.200 -21.769 1.00 94.00 118 PHE A C 1
ATOM 956 O O . PHE A 1 118 ? 2.899 -0.707 -22.522 1.00 94.00 118 PHE A O 1
ATOM 963 N N . SER A 1 119 ? 2.681 1.490 -22.084 1.00 94.00 119 SER A N 1
ATOM 964 C CA . SER A 1 119 ? 3.454 1.929 -23.241 1.00 94.00 119 SER A CA 1
ATOM 965 C C . SER A 1 119 ? 4.929 1.557 -23.071 1.00 94.00 119 SER A C 1
ATOM 967 O O . SER A 1 119 ? 5.423 1.375 -21.954 1.00 94.00 119 SER A O 1
ATOM 969 N N . GLU A 1 120 ? 5.629 1.421 -24.194 1.00 92.94 120 GLU A N 1
ATOM 970 C CA . GLU A 1 120 ? 7.046 1.059 -24.196 1.00 92.94 120 GLU A CA 1
ATOM 971 C C . GLU A 1 120 ? 7.893 2.108 -23.463 1.00 92.94 120 GLU A C 1
ATOM 973 O O . GLU A 1 120 ? 8.674 1.737 -22.585 1.00 92.94 120 GLU A O 1
ATOM 978 N N . ASP A 1 121 ? 7.651 3.395 -23.726 1.00 91.69 121 ASP A N 1
ATOM 979 C CA . ASP A 1 121 ? 8.389 4.495 -23.105 1.00 91.69 121 ASP A CA 1
ATOM 980 C C . ASP A 1 121 ? 8.148 4.548 -21.585 1.00 91.69 121 ASP A C 1
ATOM 982 O O . ASP A 1 121 ? 9.101 4.591 -20.804 1.00 91.69 121 ASP A O 1
ATOM 986 N N . ALA A 1 122 ? 6.894 4.422 -21.127 1.00 94.56 122 ALA A N 1
ATOM 987 C CA . ALA A 1 122 ? 6.587 4.401 -19.692 1.00 94.56 122 ALA A CA 1
ATOM 988 C C . ALA A 1 122 ? 7.181 3.175 -18.977 1.00 94.56 122 ALA A C 1
ATOM 990 O O . ALA A 1 122 ? 7.544 3.245 -17.799 1.00 94.56 122 ALA A O 1
ATOM 991 N N . MET A 1 123 ? 7.286 2.034 -19.668 1.00 94.19 123 MET A N 1
ATOM 992 C CA . MET A 1 123 ? 7.980 0.858 -19.145 1.00 94.19 123 MET A CA 1
ATOM 993 C C . MET A 1 123 ? 9.487 1.111 -19.044 1.00 94.19 123 MET A C 1
ATOM 995 O O . MET A 1 123 ? 10.070 0.795 -18.006 1.00 94.19 123 MET A O 1
ATOM 999 N N . ARG A 1 124 ? 10.090 1.710 -20.081 1.00 93.50 124 ARG A N 1
ATOM 1000 C CA . ARG A 1 124 ? 11.519 2.048 -20.141 1.00 93.50 124 ARG A CA 1
ATOM 1001 C C . ARG A 1 124 ? 11.932 2.977 -19.006 1.00 93.50 124 ARG A C 1
ATOM 1003 O O . ARG A 1 124 ? 12.967 2.756 -18.390 1.00 93.50 124 ARG A O 1
ATOM 1010 N N . GLU A 1 125 ? 11.119 3.979 -18.692 1.00 92.25 125 GLU A N 1
ATOM 1011 C CA . GLU A 1 125 ? 11.408 4.931 -17.616 1.00 92.25 125 GLU A CA 1
ATOM 1012 C C . GLU A 1 125 ? 11.261 4.321 -16.217 1.00 92.25 125 GLU A C 1
ATOM 1014 O O . GLU A 1 125 ? 12.089 4.573 -15.331 1.00 92.25 125 GLU A O 1
ATOM 1019 N N . ARG A 1 126 ? 10.197 3.529 -16.012 1.00 94.56 126 ARG A N 1
ATOM 1020 C CA . ARG A 1 126 ? 9.852 2.951 -14.707 1.00 94.56 126 ARG A CA 1
ATOM 1021 C C . ARG A 1 126 ? 10.738 1.777 -14.321 1.00 94.56 126 ARG A C 1
ATOM 1023 O O . ARG A 1 126 ? 11.234 1.741 -13.202 1.00 94.56 126 ARG A O 1
ATOM 1030 N N . GLU A 1 127 ? 10.889 0.815 -15.227 1.00 94.50 127 GLU A N 1
ATOM 1031 C CA . GLU A 1 127 ? 11.618 -0.435 -15.002 1.00 94.50 127 GLU A CA 1
ATOM 1032 C C . GLU A 1 127 ? 12.578 -0.693 -16.179 1.00 94.50 127 GLU A C 1
ATOM 1034 O O . GLU A 1 127 ? 12.325 -1.569 -17.014 1.00 94.50 127 GLU A O 1
ATOM 1039 N N . PRO A 1 128 ? 13.697 0.057 -16.261 1.00 94.31 128 PRO A N 1
ATOM 1040 C CA . PRO A 1 128 ? 14.602 0.013 -17.411 1.00 94.31 128 PRO A CA 1
ATOM 1041 C C . PRO A 1 128 ? 15.185 -1.379 -17.689 1.00 94.31 128 PRO A C 1
ATOM 1043 O O . PRO A 1 128 ? 15.381 -1.753 -18.842 1.00 94.31 128 PRO A O 1
ATOM 1046 N N . TYR A 1 129 ? 15.453 -2.173 -16.645 1.00 93.88 129 TYR A N 1
ATOM 1047 C CA . TYR A 1 129 ? 16.004 -3.522 -16.813 1.00 93.88 129 TYR A CA 1
ATOM 1048 C C . TYR A 1 129 ? 14.994 -4.493 -17.418 1.00 93.88 129 TYR A C 1
ATOM 1050 O O . TYR A 1 129 ? 15.319 -5.209 -18.365 1.00 93.88 129 TYR A O 1
ATOM 1058 N N . LEU A 1 130 ? 13.751 -4.456 -16.929 1.00 94.62 130 LEU A N 1
ATOM 1059 C CA . LEU A 1 130 ? 12.659 -5.242 -17.492 1.00 94.62 130 LEU A CA 1
ATOM 1060 C C . LEU A 1 130 ? 12.436 -4.871 -18.963 1.00 94.62 130 LEU A C 1
ATOM 1062 O O . LEU A 1 130 ? 12.319 -5.742 -19.822 1.00 94.62 130 LEU A O 1
ATOM 1066 N N . HIS A 1 131 ? 12.426 -3.572 -19.266 1.00 94.25 131 HIS A N 1
ATOM 1067 C CA . HIS A 1 131 ? 12.337 -3.094 -20.641 1.00 94.25 131 HIS A CA 1
ATOM 1068 C C . HIS A 1 131 ? 13.474 -3.646 -21.512 1.00 94.25 131 HIS A C 1
ATOM 1070 O O . HIS A 1 131 ? 13.213 -4.184 -22.590 1.00 94.25 131 HIS A O 1
ATOM 1076 N N . HIS A 1 132 ? 14.719 -3.576 -21.038 1.00 91.31 132 HIS A N 1
ATOM 1077 C CA . HIS A 1 132 ? 15.877 -4.067 -21.778 1.00 91.31 132 HIS A CA 1
ATOM 1078 C C . HIS A 1 132 ? 15.777 -5.566 -22.101 1.00 91.31 132 HIS A C 1
ATOM 1080 O O . HIS A 1 132 ? 16.024 -5.966 -23.241 1.00 91.31 132 HIS A O 1
ATOM 1086 N N . GLU A 1 133 ? 15.384 -6.391 -21.129 1.00 91.50 133 GLU A N 1
ATOM 1087 C CA . GLU A 1 133 ? 15.304 -7.848 -21.278 1.00 91.50 133 GLU A CA 1
ATOM 1088 C C . GLU A 1 133 ? 14.256 -8.284 -22.313 1.00 91.50 133 GLU A C 1
ATOM 1090 O O . GLU A 1 133 ? 14.508 -9.182 -23.121 1.00 91.50 133 GLU A O 1
ATOM 1095 N N . TYR A 1 134 ? 13.082 -7.651 -22.313 1.00 91.88 134 TYR A N 1
ATOM 1096 C CA . TYR A 1 134 ? 11.965 -8.084 -23.157 1.00 91.88 134 TYR A CA 1
ATOM 1097 C C . TYR A 1 134 ? 11.869 -7.333 -24.485 1.00 91.88 134 TYR A C 1
ATOM 1099 O O . TYR A 1 134 ? 11.418 -7.917 -25.470 1.00 91.88 134 TYR A O 1
ATOM 1107 N N . LEU A 1 135 ? 12.296 -6.070 -24.534 1.00 89.94 135 LEU A N 1
ATOM 1108 C CA . LEU A 1 135 ? 12.143 -5.195 -25.700 1.00 89.94 135 LEU A CA 1
ATOM 1109 C C . LEU A 1 135 ? 13.498 -4.662 -26.178 1.00 89.94 135 LEU A C 1
ATOM 1111 O O . LEU A 1 135 ? 13.876 -4.874 -27.331 1.00 89.94 135 LEU A O 1
ATOM 1115 N N . GLY A 1 136 ? 14.257 -4.012 -25.292 1.00 86.44 136 GLY A N 1
ATOM 1116 C CA . GLY A 1 136 ? 15.443 -3.230 -25.655 1.00 86.44 136 GLY A CA 1
ATOM 1117 C C . GLY A 1 136 ? 16.563 -4.026 -26.337 1.00 86.44 136 GLY A C 1
ATOM 1118 O O . GLY A 1 136 ? 17.174 -3.515 -27.281 1.00 86.44 136 GLY A O 1
ATOM 1119 N N . ARG A 1 137 ? 16.807 -5.281 -25.928 1.00 84.62 137 ARG A N 1
ATOM 1120 C CA . ARG A 1 137 ? 17.839 -6.154 -26.528 1.00 84.62 137 ARG A CA 1
ATOM 1121 C C . ARG A 1 137 ? 17.555 -6.550 -27.978 1.00 84.62 137 ARG A C 1
ATOM 1123 O O . ARG A 1 137 ? 18.475 -6.921 -28.698 1.00 84.62 137 ARG A O 1
ATOM 1130 N N . PHE A 1 138 ? 16.292 -6.484 -28.396 1.00 85.81 138 PHE A N 1
ATOM 1131 C CA . PHE A 1 138 ? 15.861 -6.817 -29.755 1.00 85.81 138 PHE A CA 1
ATOM 1132 C C . PHE A 1 138 ? 15.685 -5.582 -30.641 1.00 85.81 138 PHE A C 1
ATOM 1134 O O . PHE A 1 138 ? 15.454 -5.720 -31.840 1.00 85.81 138 PHE A O 1
ATOM 1141 N N . GLN A 1 139 ? 15.780 -4.378 -30.067 1.00 80.69 139 GLN A N 1
ATOM 1142 C CA . GLN A 1 139 ? 15.753 -3.146 -30.845 1.00 80.69 139 GLN A CA 1
ATOM 1143 C C . GLN A 1 139 ? 17.025 -3.023 -31.681 1.00 80.69 139 GLN A C 1
ATOM 1145 O O . GLN A 1 139 ? 18.130 -3.293 -31.201 1.00 80.69 139 GLN A O 1
ATOM 1150 N N . ASP A 1 140 ? 16.845 -2.579 -32.920 1.00 70.81 140 ASP A N 1
ATOM 1151 C CA . ASP A 1 140 ? 17.908 -2.400 -33.896 1.00 70.81 140 ASP A CA 1
ATOM 1152 C C . ASP A 1 140 ? 18.976 -1.402 -33.388 1.00 70.81 140 ASP A C 1
ATOM 1154 O O . ASP A 1 140 ? 18.627 -0.295 -32.951 1.00 70.81 140 ASP A O 1
ATOM 1158 N N . PRO A 1 141 ? 20.278 -1.751 -33.438 1.00 63.09 141 PRO A N 1
ATOM 1159 C CA . PRO A 1 141 ? 21.376 -0.829 -33.160 1.00 63.09 141 PRO A CA 1
ATOM 1160 C C . PRO A 1 141 ? 21.282 0.530 -33.870 1.00 63.09 141 PRO A C 1
ATOM 1162 O O . PRO A 1 141 ? 21.747 1.523 -33.308 1.00 63.09 141 PRO A O 1
ATOM 1165 N N . PHE A 1 142 ? 20.644 0.621 -35.045 1.00 52.78 142 PHE A N 1
ATOM 1166 C CA . PHE A 1 142 ? 20.473 1.893 -35.765 1.00 52.78 142 PHE A CA 1
ATOM 1167 C C . PHE A 1 142 ? 19.655 2.947 -34.988 1.00 52.78 142 PHE A C 1
ATOM 1169 O O . PHE A 1 142 ? 19.852 4.147 -35.178 1.00 52.78 142 PHE A O 1
ATOM 1176 N N . GLY A 1 143 ? 18.788 2.542 -34.051 1.00 56.88 143 GLY A N 1
ATOM 1177 C CA . GLY A 1 143 ? 18.071 3.474 -33.167 1.00 56.88 143 GLY A CA 1
ATOM 1178 C C . GLY A 1 143 ? 18.957 4.116 -32.087 1.00 56.88 143 GLY A C 1
ATOM 1179 O O . GLY A 1 143 ? 18.591 5.149 -31.516 1.00 56.88 143 GLY A O 1
ATOM 1180 N N . ARG A 1 144 ? 20.138 3.532 -31.838 1.00 63.00 144 ARG A N 1
ATOM 1181 C CA . ARG A 1 144 ? 21.124 3.922 -30.816 1.00 63.00 144 ARG A CA 1
ATOM 1182 C C . ARG A 1 144 ? 22.380 4.560 -31.425 1.00 63.00 144 ARG A C 1
ATOM 1184 O O . ARG A 1 144 ? 23.460 4.488 -30.848 1.00 63.00 144 ARG A O 1
ATOM 1191 N N . VAL A 1 145 ? 22.262 5.182 -32.596 1.00 66.75 145 VAL A N 1
ATOM 1192 C CA . VAL A 1 145 ? 23.383 5.897 -33.225 1.00 66.75 145 VAL A CA 1
ATOM 1193 C C . VAL A 1 145 ? 23.711 7.171 -32.432 1.00 66.75 145 VAL A C 1
ATOM 1195 O O . VAL A 1 145 ? 22.833 7.816 -31.846 1.00 66.75 145 VAL A O 1
ATOM 1198 N N . LEU A 1 146 ? 25.003 7.516 -32.386 1.00 65.38 146 LEU A N 1
ATOM 1199 C CA . LEU A 1 146 ? 25.524 8.669 -31.645 1.00 65.38 146 LEU A CA 1
ATOM 1200 C C . LEU A 1 146 ? 24.920 9.993 -32.115 1.00 65.38 146 LEU A C 1
ATOM 1202 O O . LEU A 1 146 ? 24.611 10.833 -31.285 1.00 65.38 146 LEU A O 1
ATOM 1206 N N . SER A 1 147 ? 24.716 10.168 -33.417 1.00 70.00 147 SER A N 1
ATOM 1207 C CA . SER A 1 147 ? 24.088 11.358 -33.991 1.00 70.00 147 SER A CA 1
ATOM 1208 C C . SER A 1 147 ? 22.959 10.943 -34.919 1.00 70.00 147 SER A C 1
ATOM 1210 O O . SER A 1 147 ? 23.169 10.144 -35.834 1.00 70.00 147 SER A O 1
ATOM 1212 N N . ARG A 1 148 ? 21.757 11.476 -34.687 1.00 80.94 148 ARG A N 1
ATOM 1213 C CA . ARG A 1 148 ? 20.644 11.330 -35.625 1.00 80.94 148 ARG A CA 1
ATOM 1214 C C . ARG A 1 148 ? 20.703 12.480 -36.636 1.00 80.94 148 ARG A C 1
ATOM 1216 O O . ARG A 1 148 ? 20.986 13.613 -36.243 1.00 80.94 148 ARG A O 1
ATOM 1223 N N . PRO A 1 149 ? 20.462 12.231 -37.935 1.00 80.44 149 PRO A N 1
ATOM 1224 C CA . PRO A 1 149 ? 20.439 13.304 -38.923 1.00 80.44 149 PRO A CA 1
ATOM 1225 C C . PRO A 1 149 ? 19.443 14.404 -38.525 1.00 80.44 149 PRO A C 1
ATOM 1227 O O . PRO A 1 149 ? 18.266 14.121 -38.315 1.00 80.44 149 PRO A O 1
ATOM 1230 N N . GLY A 1 150 ? 19.914 15.651 -38.420 1.00 83.25 150 GLY A N 1
ATOM 1231 C CA . GLY A 1 150 ? 19.086 16.815 -38.075 1.00 83.25 150 GLY A CA 1
ATOM 1232 C C . GLY A 1 150 ? 18.927 17.116 -36.577 1.00 83.25 150 GLY A C 1
ATOM 1233 O O . GLY A 1 150 ? 18.286 18.110 -36.250 1.00 83.25 150 GLY A O 1
ATOM 1234 N N . GLU A 1 151 ? 19.516 16.317 -35.683 1.00 86.94 151 GLU A N 1
ATOM 1235 C CA . GLU A 1 151 ? 19.514 16.558 -34.230 1.00 86.94 151 GLU A CA 1
ATOM 1236 C C . GLU A 1 151 ? 20.584 17.597 -33.850 1.00 86.94 151 GLU A C 1
ATOM 1238 O O . GLU A 1 151 ? 21.709 17.576 -34.365 1.00 86.94 151 GLU A O 1
ATOM 1243 N N . ARG A 1 152 ? 20.253 18.537 -32.955 1.00 92.00 152 ARG A N 1
ATOM 1244 C CA . ARG A 1 152 ? 21.244 19.502 -32.448 1.00 92.00 152 ARG A CA 1
ATOM 1245 C C . ARG A 1 152 ? 22.159 18.810 -31.443 1.00 92.00 152 ARG A C 1
ATOM 1247 O O . ARG A 1 152 ? 21.731 17.951 -30.682 1.00 92.00 152 ARG A O 1
ATOM 1254 N N . TRP A 1 153 ? 23.400 19.275 -31.335 1.00 81.12 153 TRP A N 1
ATOM 1255 C CA . TRP A 1 153 ? 24.365 18.767 -30.351 1.00 81.12 153 TRP A CA 1
ATOM 1256 C C . TRP A 1 153 ? 23.835 18.762 -28.909 1.00 81.12 153 TRP A C 1
ATOM 1258 O O . TRP A 1 153 ? 24.079 17.816 -28.166 1.00 81.12 153 TRP A O 1
ATOM 1268 N N . SER A 1 154 ? 23.063 19.784 -28.526 1.00 88.81 154 SER A N 1
ATOM 1269 C CA . SER A 1 154 ? 22.422 19.856 -27.209 1.00 88.81 154 SER A CA 1
ATOM 1270 C C . SER A 1 154 ? 21.395 18.744 -26.981 1.00 88.81 154 SER A C 1
ATOM 1272 O O . SER A 1 154 ? 21.306 18.219 -25.878 1.00 88.81 154 SER A O 1
ATOM 1274 N N . GLU A 1 155 ? 20.630 18.376 -28.008 1.00 86.94 155 GLU A N 1
ATOM 1275 C CA . GLU A 1 155 ? 19.614 17.318 -27.938 1.00 86.94 155 GLU A CA 1
ATOM 1276 C C . GLU A 1 155 ? 20.288 15.947 -27.840 1.00 86.94 155 GLU A C 1
ATOM 1278 O O . GLU A 1 155 ? 19.967 15.164 -26.946 1.00 86.94 155 GLU A O 1
ATOM 1283 N N . THR A 1 156 ? 21.323 15.721 -28.654 1.00 86.12 156 THR A N 1
ATOM 1284 C CA . THR A 1 156 ? 22.163 14.523 -28.575 1.00 86.12 156 THR A CA 1
ATOM 1285 C C . THR A 1 156 ? 22.769 14.344 -27.185 1.00 86.12 156 THR A C 1
ATOM 1287 O O . THR A 1 156 ? 22.744 13.238 -26.641 1.00 86.12 156 THR A O 1
ATOM 1290 N N . LEU A 1 157 ? 23.304 15.419 -26.593 1.00 87.44 157 LEU A N 1
ATOM 1291 C CA . LEU A 1 157 ? 23.894 15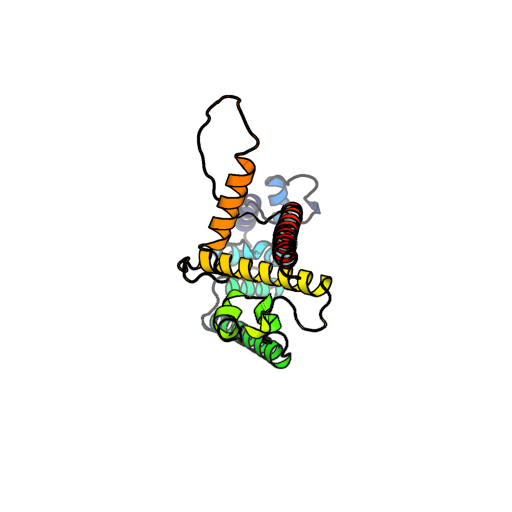.376 -25.256 1.00 87.44 157 LEU A CA 1
ATOM 1292 C C . LEU A 1 157 ? 22.847 15.012 -24.198 1.00 87.44 157 LEU A C 1
ATOM 1294 O O . LEU A 1 157 ? 23.079 14.098 -23.411 1.00 87.44 157 LEU A O 1
ATOM 1298 N N . MET A 1 158 ? 21.686 15.676 -24.206 1.00 87.75 158 MET A N 1
ATOM 1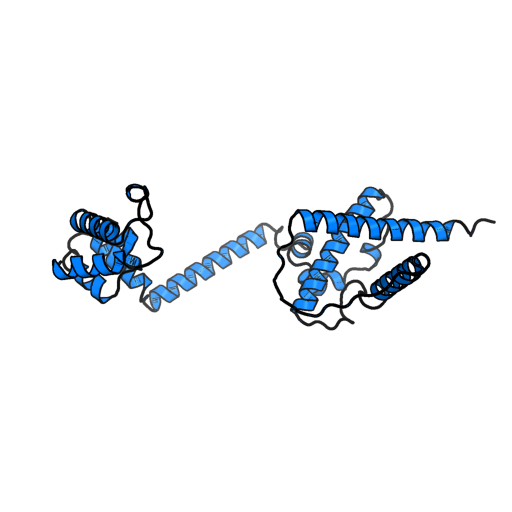299 C CA . MET A 1 158 ? 20.599 15.384 -23.264 1.00 87.75 158 MET A CA 1
ATOM 1300 C C . MET A 1 158 ? 20.142 13.927 -23.370 1.00 87.75 158 MET A C 1
ATOM 1302 O O . MET A 1 158 ? 20.119 13.217 -22.365 1.00 87.75 158 MET A O 1
ATOM 1306 N N . ARG A 1 159 ? 19.908 13.442 -24.593 1.00 87.12 159 ARG A N 1
ATOM 1307 C CA . ARG A 1 159 ? 19.533 12.050 -24.849 1.00 87.12 159 ARG A CA 1
ATOM 1308 C C . ARG A 1 159 ? 20.589 11.067 -24.342 1.00 87.12 159 ARG A C 1
ATOM 1310 O O . ARG A 1 159 ? 20.251 10.047 -23.755 1.00 87.12 159 ARG A O 1
ATOM 1317 N N . ARG A 1 160 ? 21.882 11.338 -24.552 1.00 84.69 160 ARG A N 1
ATOM 1318 C CA . ARG A 1 160 ? 22.968 10.448 -24.093 1.00 84.69 160 ARG A CA 1
ATOM 1319 C C . ARG A 1 160 ? 23.089 10.423 -22.574 1.00 84.69 160 ARG A C 1
ATOM 1321 O O . ARG A 1 160 ? 23.309 9.346 -22.026 1.00 84.69 160 ARG A O 1
ATOM 1328 N N . CYS A 1 161 ? 22.899 11.562 -21.912 1.00 8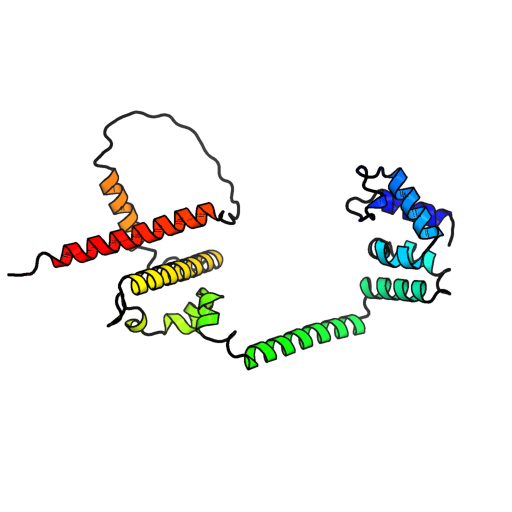6.75 161 CYS A N 1
ATOM 1329 C CA . CYS A 1 161 ? 22.823 11.629 -20.456 1.00 86.75 161 CYS A CA 1
ATOM 1330 C C . CYS A 1 161 ? 21.649 10.793 -19.926 1.00 86.75 161 CYS A C 1
ATOM 1332 O O . CYS A 1 161 ? 21.827 10.000 -19.005 1.00 86.75 161 CYS A O 1
ATOM 1334 N N . GLU A 1 162 ? 20.465 10.912 -20.531 1.00 88.75 162 GLU A N 1
ATOM 1335 C CA . GLU A 1 162 ? 19.291 10.108 -20.167 1.00 88.75 162 GLU A CA 1
ATOM 1336 C C . GLU A 1 162 ? 19.547 8.603 -20.355 1.00 88.75 162 GLU A C 1
ATOM 1338 O O . GLU A 1 162 ? 19.300 7.814 -19.442 1.00 88.75 162 GLU A O 1
ATOM 1343 N N . GLU A 1 163 ? 20.122 8.202 -21.491 1.00 86.94 163 GLU A N 1
ATOM 1344 C CA . GLU A 1 163 ? 20.493 6.807 -21.768 1.00 86.94 163 GLU A CA 1
ATOM 1345 C C . GLU A 1 163 ? 21.530 6.272 -20.769 1.00 86.94 163 GLU A C 1
ATOM 1347 O O . GLU A 1 163 ? 21.398 5.151 -20.280 1.00 86.94 163 GLU A O 1
ATOM 1352 N N . ALA A 1 164 ? 22.536 7.072 -20.403 1.00 87.94 164 ALA A N 1
ATOM 1353 C CA . ALA A 1 164 ? 23.522 6.691 -19.392 1.00 87.94 164 ALA A CA 1
ATOM 1354 C C . ALA A 1 164 ? 22.863 6.444 -18.023 1.00 87.94 164 ALA A C 1
ATOM 1356 O O . ALA A 1 164 ? 23.153 5.447 -17.358 1.00 87.94 164 ALA A O 1
ATOM 1357 N N . MET A 1 165 ? 21.904 7.291 -17.636 1.00 90.12 165 MET A N 1
ATOM 1358 C CA . MET A 1 165 ? 21.135 7.119 -16.400 1.00 90.12 165 MET A CA 1
ATOM 1359 C C . MET A 1 165 ? 20.288 5.840 -16.419 1.00 90.12 165 MET A C 1
ATOM 1361 O O . MET A 1 165 ? 20.169 5.159 -15.395 1.00 90.12 165 MET A O 1
ATOM 1365 N N . LEU A 1 166 ? 19.700 5.488 -17.567 1.00 90.56 166 LEU A N 1
ATOM 1366 C CA . LEU A 1 166 ? 18.963 4.233 -17.734 1.00 90.56 166 LEU A CA 1
ATOM 1367 C C . LEU A 1 166 ? 19.896 3.021 -17.637 1.00 90.56 166 LEU A C 1
ATOM 1369 O O . LEU A 1 166 ? 19.582 2.082 -16.904 1.00 90.56 166 LEU A O 1
ATOM 1373 N N . VAL A 1 167 ? 21.056 3.055 -18.297 1.00 90.50 167 VAL A N 1
ATOM 1374 C CA . VAL A 1 167 ? 22.067 1.988 -18.222 1.00 90.50 167 VAL A CA 1
ATOM 1375 C C . VAL A 1 167 ? 22.551 1.783 -16.787 1.00 90.50 167 VAL A C 1
ATOM 1377 O O . VAL A 1 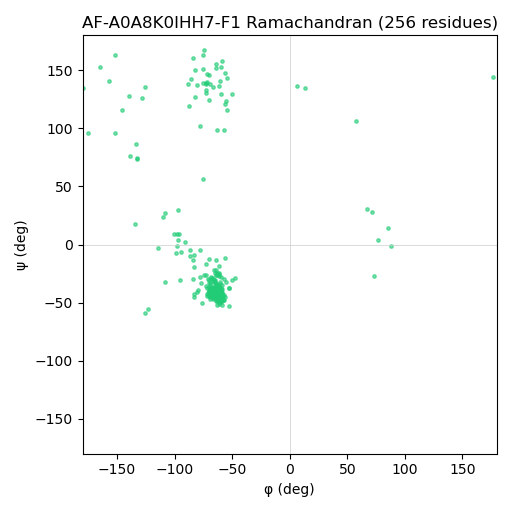167 ? 22.646 0.642 -16.341 1.00 90.50 167 VAL A O 1
ATOM 1380 N N . GLU A 1 168 ? 22.771 2.845 -16.011 1.00 90.81 168 GLU A N 1
ATOM 1381 C CA . GLU A 1 168 ? 23.178 2.678 -14.612 1.00 90.81 168 GLU A CA 1
ATOM 1382 C C . GLU A 1 168 ? 22.058 2.092 -13.741 1.00 90.81 168 GLU A C 1
ATOM 1384 O O . GLU A 1 168 ? 22.306 1.233 -12.890 1.00 90.81 168 GLU A O 1
ATOM 1389 N N . LYS A 1 169 ? 20.794 2.481 -13.970 1.00 93.38 1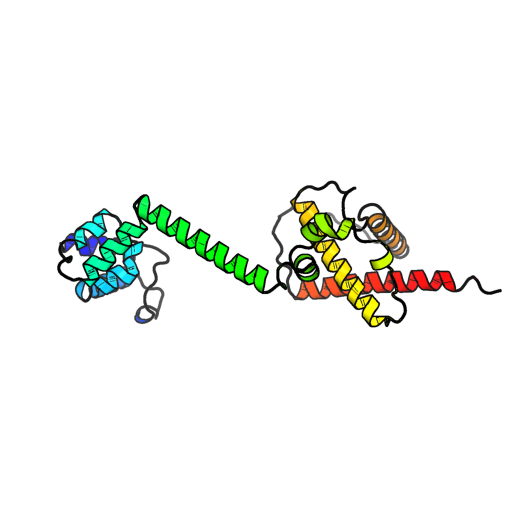69 LYS A N 1
ATOM 1390 C CA . LYS A 1 169 ? 19.649 1.823 -13.311 1.00 93.38 169 LYS A CA 1
ATOM 1391 C C . LYS A 1 169 ? 19.601 0.330 -13.642 1.00 93.38 169 LYS A C 1
ATOM 1393 O O . LYS A 1 169 ? 19.385 -0.472 -12.734 1.00 93.38 169 LYS A O 1
ATOM 1398 N N . ILE A 1 170 ? 19.844 -0.034 -14.902 1.00 93.00 170 ILE A N 1
ATOM 1399 C CA . ILE A 1 170 ? 19.937 -1.430 -15.343 1.00 93.00 170 ILE A CA 1
ATOM 1400 C C . ILE A 1 170 ? 21.063 -2.151 -14.601 1.00 93.00 170 ILE A C 1
ATOM 1402 O O . ILE A 1 170 ? 20.828 -3.204 -14.015 1.00 93.00 170 ILE A O 1
ATOM 1406 N N . ARG A 1 171 ? 22.264 -1.571 -14.555 1.00 91.00 171 ARG A N 1
ATOM 1407 C CA . ARG A 1 171 ? 23.424 -2.170 -13.882 1.00 91.00 171 ARG A CA 1
ATOM 1408 C C . ARG A 1 171 ? 23.193 -2.369 -12.389 1.00 91.00 171 ARG A C 1
ATOM 1410 O O . ARG A 1 171 ? 23.537 -3.422 -11.855 1.00 91.00 171 ARG A O 1
ATOM 1417 N N . ARG A 1 172 ? 22.570 -1.402 -11.707 1.00 91.62 172 ARG A N 1
ATOM 1418 C CA . ARG A 1 172 ? 22.186 -1.539 -10.291 1.00 91.62 172 ARG A CA 1
ATOM 1419 C C . ARG A 1 172 ? 21.280 -2.750 -10.077 1.00 91.62 172 ARG A C 1
ATOM 1421 O O . ARG A 1 172 ? 21.491 -3.514 -9.137 1.00 91.62 172 ARG A O 1
ATOM 1428 N N . GLU A 1 173 ? 20.307 -2.937 -10.959 1.00 93.81 173 GLU A N 1
ATOM 1429 C CA . GLU A 1 173 ? 19.382 -4.065 -10.897 1.00 93.81 173 GLU A CA 1
ATOM 1430 C C . GLU A 1 173 ? 20.071 -5.398 -11.243 1.00 93.81 173 GLU A C 1
ATOM 1432 O O . GLU A 1 173 ? 19.895 -6.382 -10.529 1.00 93.81 173 GLU A O 1
ATOM 1437 N N . GLN A 1 174 ? 20.947 -5.420 -12.252 1.00 92.94 174 GLN A N 1
ATOM 1438 C CA . GLN A 1 174 ? 21.771 -6.585 -12.600 1.00 92.94 174 GLN A CA 1
ATOM 1439 C C . GLN A 1 174 ? 22.682 -7.020 -11.442 1.00 92.94 174 GLN A C 1
ATOM 1441 O O . GLN A 1 174 ? 22.780 -8.215 -11.163 1.00 92.94 174 GLN A O 1
ATOM 1446 N N . ARG A 1 175 ? 23.289 -6.067 -10.717 1.00 92.19 175 ARG A N 1
ATOM 1447 C CA . ARG A 1 175 ? 24.052 -6.341 -9.485 1.00 92.19 175 ARG A CA 1
ATOM 1448 C C . ARG A 1 175 ? 23.167 -6.954 -8.405 1.00 92.19 175 ARG A C 1
ATOM 1450 O O . ARG A 1 175 ? 23.541 -7.964 -7.817 1.00 92.19 175 ARG A O 1
ATOM 1457 N N . ARG A 1 176 ? 21.981 -6.379 -8.175 1.00 94.44 176 ARG A N 1
ATOM 1458 C CA . ARG A 1 176 ? 21.011 -6.875 -7.184 1.00 94.44 176 ARG A CA 1
ATOM 1459 C C . ARG A 1 176 ? 20.565 -8.310 -7.473 1.00 94.44 176 ARG A C 1
ATOM 1461 O O . ARG A 1 176 ? 20.375 -9.084 -6.541 1.00 94.44 176 ARG A O 1
ATOM 1468 N N . LEU A 1 177 ? 20.410 -8.658 -8.750 1.00 92.94 177 LEU A N 1
ATOM 1469 C CA . LEU A 1 177 ? 19.999 -9.988 -9.206 1.00 92.94 177 LEU A CA 1
ATOM 1470 C C . LEU A 1 177 ? 21.168 -10.974 -9.386 1.00 92.94 177 LEU A C 1
ATOM 1472 O O . LEU A 1 177 ? 20.928 -12.143 -9.676 1.00 92.94 177 LEU A O 1
ATOM 1476 N N . GLY A 1 178 ? 22.418 -10.532 -9.208 1.00 92.50 178 GLY A N 1
ATOM 1477 C CA . GLY A 1 178 ? 23.604 -11.384 -9.334 1.00 92.50 178 GLY A CA 1
ATOM 1478 C C . GLY A 1 178 ? 23.935 -11.795 -10.773 1.00 92.50 178 GLY A C 1
ATOM 1479 O O . GLY A 1 178 ? 24.512 -12.859 -10.991 1.00 92.50 178 GLY A O 1
ATOM 1480 N N . VAL A 1 179 ? 23.567 -10.977 -11.763 1.00 89.50 179 VAL A N 1
ATOM 1481 C CA . VAL A 1 179 ? 23.884 -11.226 -13.178 1.00 89.50 179 VAL A CA 1
ATOM 1482 C C . VAL A 1 179 ? 25.397 -11.133 -13.394 1.00 89.50 179 VAL A C 1
ATOM 1484 O O . VAL A 1 179 ? 26.047 -10.208 -12.898 1.00 89.50 179 VAL A O 1
ATOM 1487 N N . ALA A 1 180 ? 25.969 -12.077 -14.146 1.00 88.62 180 ALA A N 1
ATOM 1488 C CA . ALA A 1 180 ? 27.402 -12.108 -14.425 1.00 88.62 180 ALA A CA 1
ATOM 1489 C C . ALA A 1 180 ? 27.856 -10.842 -15.172 1.00 88.62 180 ALA A C 1
ATOM 1491 O O . ALA A 1 180 ? 27.179 -10.386 -16.090 1.00 88.62 180 ALA A O 1
ATOM 1492 N N . ARG A 1 181 ? 29.038 -10.308 -14.829 1.00 83.56 181 ARG A N 1
ATOM 1493 C CA . ARG A 1 181 ? 29.565 -9.050 -15.401 1.00 83.56 181 ARG A CA 1
ATOM 1494 C C . ARG A 1 181 ? 29.647 -9.056 -16.934 1.00 83.56 181 ARG A C 1
ATOM 1496 O O . ARG A 1 181 ? 29.429 -8.028 -17.559 1.00 83.56 181 ARG A O 1
ATOM 1503 N N . ARG A 1 182 ? 29.899 -10.220 -17.546 1.00 83.12 182 ARG A N 1
ATOM 1504 C CA . ARG A 1 182 ? 29.909 -10.397 -19.014 1.00 83.12 182 ARG A CA 1
ATOM 1505 C C . ARG A 1 182 ? 28.575 -10.064 -19.691 1.00 83.12 182 ARG A C 1
ATOM 1507 O O . ARG A 1 182 ? 28.573 -9.660 -20.844 1.00 83.12 182 ARG A O 1
ATOM 1514 N N . ASP A 1 183 ? 27.469 -10.223 -18.970 1.00 84.25 183 ASP A N 1
ATOM 1515 C CA . ASP A 1 183 ? 26.111 -10.028 -19.480 1.00 84.25 183 ASP A CA 1
ATOM 1516 C C . ASP A 1 183 ? 25.572 -8.634 -19.102 1.00 84.25 183 ASP A C 1
ATOM 1518 O O . ASP A 1 183 ? 24.381 -8.345 -19.247 1.00 84.25 183 ASP A O 1
ATOM 1522 N N . TRP A 1 184 ? 26.430 -7.756 -18.567 1.00 85.62 184 TRP A N 1
ATOM 1523 C CA . TRP A 1 184 ? 26.035 -6.404 -18.198 1.00 85.62 184 TRP A CA 1
ATOM 1524 C C . TRP A 1 184 ? 25.819 -5.526 -19.423 1.00 85.62 184 TRP A C 1
ATOM 1526 O O . TRP A 1 184 ? 26.587 -5.525 -20.388 1.00 85.62 184 TRP A O 1
ATOM 1536 N N . VAL A 1 185 ? 24.762 -4.725 -19.352 1.00 81.56 185 VAL A N 1
ATOM 1537 C CA . VAL A 1 185 ? 24.396 -3.808 -20.429 1.00 81.56 185 VAL A CA 1
ATOM 1538 C C . VAL A 1 185 ? 25.394 -2.649 -20.496 1.00 81.56 185 VAL A C 1
ATOM 1540 O O . VAL A 1 185 ? 25.833 -2.114 -19.474 1.00 81.56 185 VAL A O 1
ATOM 1543 N N . GLY A 1 186 ? 25.752 -2.251 -21.720 1.00 71.75 186 GLY A N 1
ATOM 1544 C CA . GLY A 1 186 ? 26.647 -1.118 -21.972 1.00 71.75 186 GLY A CA 1
ATOM 1545 C C . GLY A 1 186 ? 28.142 -1.447 -21.933 1.00 71.75 186 GLY A C 1
ATOM 1546 O O . GLY A 1 186 ? 28.938 -0.521 -21.865 1.00 71.75 186 GLY A O 1
ATOM 1547 N N . GLY A 1 187 ? 28.539 -2.728 -21.976 1.00 61.50 187 GLY A N 1
ATOM 1548 C CA . GLY A 1 187 ? 29.948 -3.120 -22.159 1.00 61.50 187 GLY A CA 1
ATOM 1549 C C . GLY A 1 187 ? 30.873 -2.762 -20.988 1.00 61.50 187 GLY A C 1
ATOM 1550 O O . GLY A 1 187 ? 32.053 -2.493 -21.201 1.00 61.50 187 GLY A O 1
ATOM 1551 N N . GLY A 1 188 ? 30.340 -2.745 -19.760 1.00 47.69 188 GLY A N 1
ATOM 1552 C CA . GLY A 1 188 ? 31.039 -2.382 -18.514 1.00 47.69 188 GLY A CA 1
ATOM 1553 C C . GLY A 1 188 ? 31.990 -3.466 -18.000 1.00 47.69 188 GLY A C 1
ATOM 1554 O O . GLY A 1 188 ? 31.838 -3.969 -16.884 1.00 47.69 188 GLY A O 1
ATOM 1555 N N . GLY A 1 189 ? 32.936 -3.856 -18.851 1.00 44.94 189 GLY A N 1
ATOM 1556 C CA . GLY A 1 189 ? 34.016 -4.790 -18.562 1.00 44.94 189 GLY A CA 1
ATOM 1557 C C . GLY A 1 189 ? 35.375 -4.187 -18.881 1.00 44.94 189 GLY A C 1
ATOM 1558 O O . GLY A 1 189 ? 36.212 -4.060 -18.000 1.00 44.94 189 GLY A O 1
ATOM 1559 N N . GLU A 1 190 ? 35.554 -3.803 -20.143 1.00 42.91 190 GLU A N 1
ATOM 1560 C CA . GLU A 1 190 ? 36.873 -3.509 -20.715 1.00 42.91 190 GLU A CA 1
ATOM 1561 C C . GLU A 1 190 ? 37.097 -2.011 -20.960 1.00 42.91 190 GLU A C 1
ATOM 1563 O O . GLU A 1 190 ? 38.210 -1.537 -20.790 1.00 42.91 190 GLU A O 1
ATOM 1568 N N . LYS A 1 191 ? 36.047 -1.242 -21.288 1.00 43.31 191 LYS A N 1
ATOM 1569 C CA . LYS A 1 191 ? 36.185 0.193 -21.606 1.00 43.31 191 LYS A CA 1
ATOM 1570 C C . LYS A 1 191 ? 36.302 1.100 -20.383 1.00 43.31 191 LYS A C 1
ATOM 1572 O O . LYS A 1 191 ? 37.097 2.018 -20.404 1.00 43.31 191 LYS A O 1
ATOM 1577 N N . GLU A 1 192 ? 35.555 0.823 -19.317 1.00 45.16 192 GLU A N 1
ATOM 1578 C CA . GLU A 1 192 ? 35.680 1.577 -18.055 1.00 45.16 192 GLU A CA 1
ATOM 1579 C C . GLU A 1 192 ? 36.994 1.256 -17.329 1.00 45.16 192 GLU A C 1
ATOM 1581 O O . GLU A 1 192 ? 37.537 2.118 -16.660 1.00 45.16 192 GLU A O 1
ATOM 1586 N N . GLN A 1 193 ? 37.519 0.035 -17.498 1.00 39.81 193 GLN A N 1
ATOM 1587 C CA . GLN A 1 193 ? 38.825 -0.369 -16.968 1.00 39.81 193 GLN A CA 1
ATOM 1588 C C . GLN A 1 193 ? 39.959 0.336 -17.731 1.00 39.81 193 GLN A C 1
ATOM 1590 O O . GLN A 1 193 ? 40.867 0.853 -17.107 1.00 39.81 193 GLN A O 1
ATOM 1595 N N . GLN A 1 194 ? 39.871 0.405 -19.068 1.00 40.78 194 GLN A N 1
ATOM 1596 C CA . GLN A 1 194 ? 40.834 1.143 -19.893 1.00 40.78 194 GLN A CA 1
ATOM 1597 C C . GLN A 1 194 ? 40.782 2.653 -19.661 1.00 40.78 194 GLN A C 1
ATOM 1599 O O . GLN A 1 194 ? 41.832 3.267 -19.603 1.00 40.78 194 GLN A O 1
ATOM 1604 N N . GLU A 1 195 ? 39.597 3.254 -19.510 1.00 46.09 195 GLU A N 1
ATOM 1605 C CA . GLU A 1 195 ? 39.493 4.691 -19.211 1.00 46.09 195 GLU A CA 1
ATOM 1606 C C . GLU A 1 195 ? 40.012 5.023 -17.796 1.00 46.09 195 GLU A C 1
ATOM 1608 O O . GLU A 1 195 ? 40.686 6.034 -17.641 1.00 46.09 195 GLU A O 1
ATOM 1613 N N . GLU A 1 196 ? 39.777 4.172 -16.783 1.00 42.94 196 GLU A N 1
ATOM 1614 C CA . GLU A 1 196 ? 40.390 4.333 -15.447 1.00 42.94 196 GLU A CA 1
ATOM 1615 C C . GLU A 1 196 ? 41.910 4.083 -15.448 1.00 42.94 196 GLU A C 1
ATOM 1617 O O . GLU A 1 196 ? 42.625 4.750 -14.704 1.00 42.94 196 GLU A O 1
ATOM 1622 N N . ASP A 1 197 ? 42.412 3.132 -16.243 1.00 43.53 197 ASP A N 1
ATOM 1623 C CA . ASP A 1 197 ? 43.853 2.869 -16.369 1.00 43.53 197 ASP A CA 1
ATOM 1624 C C . ASP A 1 197 ? 44.562 3.998 -17.152 1.00 43.53 197 ASP A C 1
ATOM 1626 O O . ASP A 1 197 ? 45.651 4.407 -16.765 1.00 43.53 197 ASP A O 1
ATOM 1630 N N . GLU A 1 198 ? 43.937 4.567 -18.191 1.00 44.22 198 GLU A N 1
ATOM 1631 C CA . GLU A 1 198 ? 44.461 5.729 -18.934 1.00 44.22 198 GLU A CA 1
ATOM 1632 C C . GLU A 1 198 ? 44.453 7.021 -18.094 1.00 44.22 198 GLU A C 1
ATOM 1634 O O . GLU A 1 198 ? 45.413 7.782 -18.157 1.00 44.22 198 GLU A O 1
ATOM 1639 N N . GLU A 1 199 ? 43.410 7.280 -17.290 1.00 45.03 199 GLU A N 1
ATOM 1640 C CA . GLU A 1 199 ? 43.389 8.429 -16.361 1.00 45.03 199 GLU A CA 1
ATOM 1641 C C . GLU A 1 199 ? 44.452 8.284 -15.253 1.00 45.03 199 GLU A C 1
ATOM 1643 O O . GLU A 1 199 ? 45.031 9.281 -14.830 1.00 45.03 199 GLU A O 1
ATOM 1648 N N . ARG A 1 200 ? 44.772 7.055 -14.814 1.00 45.28 200 ARG A N 1
ATOM 1649 C CA . ARG A 1 200 ? 45.881 6.800 -13.874 1.00 45.28 200 ARG A CA 1
ATOM 1650 C C . ARG A 1 200 ? 47.257 7.011 -14.498 1.00 45.28 200 ARG A C 1
ATOM 1652 O O . ARG A 1 200 ? 48.131 7.537 -13.821 1.00 45.28 200 ARG A O 1
ATOM 1659 N N . GLU A 1 201 ? 47.456 6.619 -15.756 1.00 46.41 201 GLU A N 1
ATOM 1660 C CA . GLU A 1 201 ? 48.721 6.871 -16.462 1.00 46.41 201 GLU A CA 1
ATOM 1661 C C . GLU A 1 201 ? 48.947 8.371 -16.748 1.00 46.41 201 GLU A C 1
ATOM 1663 O O . GLU A 1 201 ? 50.095 8.803 -16.781 1.00 46.41 201 GLU A O 1
ATOM 1668 N N . GLU A 1 202 ? 47.887 9.179 -16.907 1.00 43.53 202 GLU A N 1
ATOM 1669 C CA . GLU A 1 202 ? 48.000 10.645 -17.038 1.00 43.53 202 GLU A CA 1
ATOM 1670 C C . GLU A 1 202 ? 48.234 11.364 -15.685 1.00 43.53 202 GLU A C 1
ATOM 1672 O O . GLU A 1 202 ? 48.872 12.415 -15.673 1.00 43.53 202 GLU A O 1
ATOM 1677 N N . GLU A 1 203 ? 47.778 10.816 -14.547 1.00 41.03 203 GLU A N 1
ATOM 1678 C CA . GLU A 1 203 ? 48.071 11.365 -13.204 1.00 41.03 203 GLU A CA 1
ATOM 1679 C C . GLU A 1 203 ? 49.440 10.928 -12.636 1.00 41.03 203 GLU A C 1
ATOM 1681 O O . GLU A 1 203 ? 49.976 11.596 -11.752 1.00 41.03 203 GLU A O 1
ATOM 1686 N N . GLU A 1 204 ? 50.049 9.849 -13.144 1.00 38.28 204 GLU A N 1
ATOM 1687 C CA . GLU A 1 204 ? 51.377 9.378 -12.701 1.00 38.28 204 GLU A CA 1
ATOM 1688 C C . GLU A 1 204 ? 52.569 10.188 -13.266 1.00 38.28 204 GLU A C 1
ATOM 1690 O O . GLU A 1 204 ? 53.701 9.957 -12.839 1.00 38.28 204 GLU A O 1
ATOM 1695 N N . ASP A 1 205 ? 52.354 11.161 -14.164 1.00 35.38 205 ASP A N 1
ATOM 1696 C CA . ASP A 1 205 ? 53.434 11.982 -14.760 1.00 35.38 205 ASP A CA 1
ATOM 1697 C C . ASP A 1 205 ? 53.649 13.348 -14.061 1.00 35.38 205 ASP A C 1
ATOM 1699 O O . ASP A 1 205 ? 54.484 14.136 -14.502 1.00 35.38 205 ASP A O 1
ATOM 1703 N N . ASP A 1 206 ? 52.936 13.640 -12.960 1.00 41.81 206 ASP A N 1
ATOM 1704 C CA . ASP A 1 206 ? 52.990 14.954 -12.282 1.00 41.81 206 ASP A CA 1
ATOM 1705 C C . ASP A 1 206 ? 53.116 14.917 -10.737 1.00 41.81 206 ASP A C 1
ATOM 1707 O O . ASP A 1 206 ? 52.918 15.939 -10.075 1.00 41.81 206 ASP A O 1
ATOM 1711 N N . GLU A 1 207 ? 53.519 13.796 -10.122 1.00 36.19 207 GLU A N 1
ATOM 1712 C CA . GLU A 1 207 ? 53.803 13.755 -8.673 1.00 36.19 207 GLU A CA 1
ATOM 1713 C C . GLU A 1 207 ? 55.119 13.038 -8.328 1.00 36.19 207 GLU A C 1
ATOM 1715 O O . GLU A 1 207 ? 55.158 11.858 -7.980 1.00 36.19 207 GLU A O 1
ATOM 1720 N N . ASP A 1 208 ? 56.217 13.802 -8.360 1.00 31.98 208 ASP A N 1
ATOM 1721 C CA . ASP A 1 208 ? 57.483 13.434 -7.720 1.00 31.98 208 ASP A CA 1
ATOM 1722 C C . ASP A 1 208 ? 57.493 13.900 -6.244 1.00 31.98 208 ASP A C 1
ATOM 1724 O O . ASP A 1 208 ? 57.386 15.088 -5.932 1.00 31.98 208 ASP A O 1
ATOM 1728 N N . GLU A 1 209 ? 57.628 12.911 -5.357 1.00 36.00 209 GLU A N 1
ATOM 1729 C CA . GLU A 1 209 ? 58.066 12.936 -3.951 1.00 36.00 209 GLU A CA 1
ATOM 1730 C C . GLU A 1 209 ? 57.332 13.806 -2.898 1.00 36.00 209 GLU A C 1
ATOM 1732 O O . GLU A 1 209 ? 57.631 14.979 -2.679 1.00 36.00 209 GLU A O 1
ATOM 1737 N N . SER A 1 210 ? 56.550 13.153 -2.018 1.00 27.20 210 SER A N 1
ATOM 1738 C CA . SER A 1 210 ? 56.847 13.171 -0.565 1.00 27.20 210 SER A CA 1
ATOM 1739 C C . SER A 1 210 ? 56.091 12.104 0.254 1.00 27.20 210 SER A C 1
ATOM 1741 O O . SER A 1 210 ? 55.041 11.592 -0.114 1.00 27.20 210 SER A O 1
ATOM 1743 N N . GLU A 1 211 ? 56.718 11.721 1.366 1.00 31.66 211 GLU A N 1
ATOM 1744 C CA . GLU A 1 211 ? 56.613 10.458 2.104 1.00 31.66 211 GLU A CA 1
ATOM 1745 C C . GLU A 1 211 ? 55.318 10.181 2.916 1.00 31.66 211 GLU A C 1
ATOM 1747 O O . GLU A 1 211 ? 54.744 11.055 3.557 1.00 31.66 211 GLU A O 1
ATOM 1752 N N . GLN A 1 212 ? 54.964 8.883 2.957 1.00 30.86 212 GLN A N 1
ATOM 1753 C CA . GLN A 1 212 ? 54.354 8.063 4.035 1.00 30.86 212 GLN A CA 1
ATOM 1754 C C . GLN A 1 212 ? 53.735 8.747 5.274 1.00 30.86 212 GLN A C 1
ATOM 1756 O O . GLN A 1 212 ? 54.465 9.401 6.000 1.00 30.86 212 GLN A O 1
ATOM 1761 N N . VAL A 1 213 ? 52.521 8.313 5.691 1.00 28.31 213 VAL A N 1
ATOM 1762 C CA . VAL A 1 213 ? 52.260 7.570 6.965 1.00 28.31 213 VAL A CA 1
ATOM 1763 C C . VAL A 1 213 ? 50.943 6.751 6.886 1.00 28.31 213 VAL A C 1
ATOM 1765 O O . VAL A 1 213 ? 49.931 7.199 6.363 1.00 28.31 213 VAL A O 1
ATOM 1768 N N . LYS A 1 214 ? 50.988 5.535 7.456 1.00 33.84 214 LYS A N 1
ATOM 1769 C CA . LYS A 1 214 ? 49.952 4.489 7.633 1.00 33.84 214 LYS A CA 1
ATOM 1770 C C . LYS A 1 214 ? 48.681 4.875 8.427 1.00 33.84 214 LYS A C 1
ATOM 1772 O O . LYS A 1 214 ? 48.760 5.644 9.379 1.00 33.84 214 LYS A O 1
ATOM 1777 N N . GLY A 1 215 ? 47.584 4.131 8.202 1.00 28.00 215 GLY A N 1
ATOM 1778 C CA . GLY A 1 215 ? 46.478 3.942 9.163 1.00 28.00 215 GLY A CA 1
ATOM 1779 C C . GLY A 1 215 ? 45.351 3.022 8.653 1.00 28.00 215 GLY A C 1
ATOM 1780 O O . GLY A 1 215 ? 44.952 3.134 7.505 1.00 28.00 215 GLY A O 1
ATOM 1781 N N . GLU A 1 216 ? 44.879 2.097 9.492 1.00 28.84 216 GLU A N 1
ATOM 1782 C CA . GLU A 1 216 ? 44.073 0.898 9.183 1.00 28.84 216 GLU A CA 1
ATOM 1783 C C . GLU A 1 216 ? 42.536 1.075 9.048 1.00 28.84 216 GLU A C 1
ATOM 1785 O O . GLU A 1 216 ? 41.938 2.010 9.570 1.00 28.84 216 GLU A O 1
ATOM 1790 N N . GLU A 1 217 ? 41.941 0.076 8.374 1.00 34.84 217 GLU A N 1
ATOM 1791 C CA . GLU A 1 217 ? 40.572 -0.495 8.353 1.00 34.84 217 GLU A CA 1
ATOM 1792 C C . GLU A 1 217 ? 39.387 0.144 9.128 1.00 34.84 217 GLU A C 1
ATOM 1794 O O . GLU A 1 217 ? 39.420 0.284 10.348 1.00 34.84 217 GLU A O 1
ATOM 1799 N N . LYS A 1 218 ? 38.208 0.233 8.475 1.00 31.52 218 LYS A N 1
ATOM 1800 C CA . LYS A 1 218 ? 37.086 -0.739 8.628 1.00 31.52 218 LYS A CA 1
ATOM 1801 C C . LYS A 1 218 ? 35.829 -0.350 7.839 1.00 31.52 218 LYS A C 1
ATOM 1803 O O . LYS A 1 218 ? 35.458 0.813 7.741 1.00 31.52 218 LYS A O 1
ATOM 1808 N N . GLY A 1 219 ? 35.149 -1.376 7.322 1.00 31.16 219 GLY A N 1
ATOM 1809 C CA . GLY A 1 219 ? 33.917 -1.270 6.544 1.00 31.16 219 GLY A CA 1
ATOM 1810 C C . GLY A 1 219 ? 32.645 -0.944 7.336 1.00 31.16 219 GLY A C 1
ATOM 1811 O O . GLY A 1 219 ? 32.577 -1.070 8.557 1.00 31.16 219 GLY A O 1
ATOM 1812 N N . GLY A 1 220 ? 31.603 -0.590 6.583 1.00 26.27 220 GLY A N 1
ATOM 1813 C CA . GLY A 1 220 ? 30.241 -0.394 7.071 1.00 26.27 220 GLY A CA 1
ATOM 1814 C C . GLY A 1 220 ? 29.282 -0.109 5.918 1.00 26.27 220 GLY A C 1
ATOM 1815 O O . GLY A 1 220 ? 29.161 1.022 5.465 1.00 26.27 220 GLY A O 1
ATOM 1816 N N . SER A 1 221 ? 28.610 -1.157 5.439 1.00 39.81 221 SER A N 1
ATOM 1817 C CA . SER A 1 221 ? 27.502 -1.088 4.482 1.00 39.81 221 SER A CA 1
ATOM 1818 C C . SER A 1 221 ? 26.382 -0.191 5.015 1.00 39.81 221 SER A C 1
ATOM 1820 O O . SER A 1 221 ? 25.790 -0.499 6.049 1.00 39.81 221 SER A O 1
ATOM 1822 N N . SER A 1 222 ? 26.041 0.871 4.286 1.00 31.97 222 SER A N 1
ATOM 1823 C CA . SER A 1 222 ? 24.762 1.565 4.447 1.00 31.97 222 SER A CA 1
ATOM 1824 C C . SER A 1 222 ? 24.211 1.952 3.075 1.00 31.97 222 SER A C 1
ATOM 1826 O O . SER A 1 222 ? 24.914 2.510 2.235 1.00 31.97 222 SER A O 1
ATOM 1828 N N . GLU A 1 223 ? 22.956 1.575 2.826 1.00 45.25 223 GLU A N 1
ATOM 1829 C CA . GLU A 1 223 ? 22.171 1.978 1.659 1.00 45.25 223 GLU A CA 1
ATOM 1830 C C . GLU A 1 223 ? 22.086 3.508 1.608 1.00 45.25 223 GLU A C 1
ATOM 1832 O O . GLU A 1 223 ? 21.286 4.133 2.307 1.00 45.25 223 GLU A O 1
ATOM 1837 N N . SER A 1 224 ? 22.939 4.116 0.784 1.00 41.41 224 SER A N 1
ATOM 1838 C CA . SER A 1 224 ? 22.971 5.562 0.601 1.00 41.41 224 SER A CA 1
ATOM 1839 C C . SER A 1 224 ? 21.830 5.987 -0.322 1.00 41.41 224 SER A C 1
ATOM 1841 O O . SER A 1 224 ? 21.886 5.846 -1.547 1.00 41.41 224 SER A O 1
ATOM 1843 N N . ARG A 1 225 ? 20.759 6.520 0.273 1.00 46.81 225 ARG A N 1
ATOM 1844 C CA . ARG A 1 225 ? 19.906 7.489 -0.418 1.00 46.81 225 ARG A CA 1
ATOM 1845 C C . ARG A 1 225 ? 20.782 8.708 -0.694 1.00 46.81 225 ARG A C 1
ATOM 1847 O O . ARG A 1 225 ? 20.996 9.506 0.211 1.00 46.81 225 ARG A O 1
ATOM 1854 N N . MET A 1 226 ? 21.298 8.800 -1.918 1.00 46.03 226 MET A N 1
ATOM 1855 C CA . MET A 1 226 ? 22.144 9.909 -2.356 1.00 46.03 226 MET A CA 1
ATOM 1856 C C . MET A 1 226 ? 21.478 11.247 -2.025 1.00 46.03 226 MET A C 1
ATOM 1858 O O . MET A 1 226 ? 20.300 11.449 -2.342 1.00 46.03 226 MET A O 1
ATOM 1862 N N . SER A 1 227 ? 22.231 12.139 -1.380 1.00 55.56 227 SER A N 1
ATOM 1863 C CA . SER A 1 227 ? 21.807 13.519 -1.172 1.00 55.56 227 SER A CA 1
ATOM 1864 C C . SER A 1 227 ? 21.567 14.188 -2.529 1.00 55.56 227 SER A C 1
ATOM 1866 O O . SER A 1 227 ? 22.179 13.819 -3.534 1.00 55.56 227 SER A O 1
ATOM 1868 N N . LEU A 1 228 ? 20.692 15.195 -2.580 1.00 46.41 228 LEU A N 1
ATOM 1869 C CA . LEU A 1 228 ? 20.490 15.999 -3.793 1.00 46.41 228 LEU A CA 1
ATOM 1870 C C . LEU A 1 228 ? 21.811 16.638 -4.266 1.00 46.41 228 LEU A C 1
ATOM 1872 O O . LEU A 1 228 ? 22.028 16.774 -5.470 1.00 46.41 228 LEU A O 1
ATOM 1876 N N . ASP A 1 229 ? 22.718 16.925 -3.329 1.00 51.41 229 ASP A N 1
ATOM 1877 C CA . ASP A 1 229 ? 24.055 17.458 -3.606 1.00 51.41 229 ASP A CA 1
ATOM 1878 C C . ASP A 1 229 ? 24.990 16.402 -4.219 1.00 51.41 229 ASP A C 1
ATOM 1880 O O . ASP A 1 229 ? 25.762 16.711 -5.128 1.00 51.41 229 ASP A O 1
ATOM 1884 N N . ASP A 1 230 ? 24.872 15.139 -3.795 1.00 54.59 230 ASP A N 1
ATOM 1885 C CA . ASP A 1 230 ? 25.626 14.022 -4.379 1.00 54.59 230 ASP A CA 1
ATOM 1886 C C . ASP A 1 230 ? 25.135 13.724 -5.798 1.00 54.59 230 ASP A C 1
ATOM 1888 O O . ASP A 1 230 ? 25.918 13.376 -6.678 1.00 54.59 230 ASP A O 1
ATOM 1892 N N . HIS A 1 231 ? 23.835 13.909 -6.050 1.00 50.50 231 HIS A N 1
ATOM 1893 C CA . HIS A 1 231 ? 23.262 13.774 -7.385 1.00 50.50 231 HIS A CA 1
ATOM 1894 C C . HIS A 1 231 ? 23.752 14.872 -8.336 1.00 50.50 231 HIS A C 1
ATOM 1896 O O . HIS A 1 231 ? 24.011 14.595 -9.505 1.00 50.50 231 HIS A O 1
ATOM 1902 N N . SER A 1 232 ? 23.918 16.105 -7.843 1.00 58.66 232 SER A N 1
ATOM 1903 C CA . SER A 1 232 ? 24.434 17.220 -8.647 1.00 58.66 232 SER A CA 1
ATOM 1904 C C . SER A 1 232 ? 25.891 17.002 -9.055 1.00 58.66 232 SER A C 1
ATOM 1906 O O . SER A 1 232 ? 26.210 17.128 -10.235 1.00 58.66 232 SER A O 1
ATOM 1908 N N . LYS A 1 233 ? 26.750 16.607 -8.106 1.00 65.31 233 LYS A N 1
ATOM 1909 C CA . LYS A 1 233 ? 28.169 16.314 -8.371 1.00 65.31 233 LYS A CA 1
ATOM 1910 C C . LYS A 1 233 ? 28.337 15.138 -9.329 1.00 65.31 233 LYS A C 1
ATOM 1912 O O . LYS A 1 233 ? 29.101 15.219 -10.282 1.00 65.31 233 LYS A O 1
ATOM 1917 N N . TYR A 1 234 ? 27.541 14.088 -9.139 1.00 63.62 234 TYR A N 1
ATOM 1918 C CA . TYR A 1 234 ? 27.538 12.919 -10.016 1.00 63.62 234 TYR A CA 1
ATOM 1919 C C . TYR A 1 234 ? 27.091 13.250 -11.453 1.00 63.62 234 TYR A C 1
ATOM 1921 O O . TYR A 1 234 ? 27.646 12.741 -12.425 1.00 63.62 234 TYR A O 1
ATOM 1929 N N . LEU A 1 235 ? 26.107 14.142 -11.620 1.00 55.66 235 LEU A N 1
ATOM 1930 C CA . LEU A 1 235 ? 25.690 14.617 -12.944 1.00 55.66 235 LEU A CA 1
ATOM 1931 C C . LEU A 1 235 ? 26.744 15.514 -13.606 1.00 55.66 235 LEU A C 1
ATOM 1933 O O . LEU A 1 235 ? 26.856 15.505 -14.831 1.00 55.66 235 LEU A O 1
ATOM 1937 N N . GLU A 1 236 ? 27.501 16.290 -12.831 1.00 65.12 236 GLU A N 1
ATOM 1938 C CA . GLU A 1 236 ? 28.667 17.036 -13.322 1.00 65.12 236 GLU A CA 1
ATOM 1939 C C . GLU A 1 236 ? 29.773 16.102 -13.810 1.00 65.12 236 GLU A C 1
ATOM 1941 O O . GLU A 1 236 ? 30.322 16.319 -14.888 1.00 65.12 236 GLU A O 1
ATOM 1946 N N . GLU A 1 237 ? 30.014 15.012 -13.090 1.00 69.62 237 GLU A N 1
ATOM 1947 C CA . GLU A 1 237 ? 31.006 14.000 -13.443 1.00 69.62 237 GLU A CA 1
ATOM 1948 C C . GLU A 1 237 ? 30.635 13.259 -14.741 1.00 69.62 237 GLU A C 1
ATOM 1950 O O . GLU A 1 237 ? 31.458 13.119 -15.645 1.00 69.62 237 GLU A O 1
ATOM 1955 N N . ILE A 1 238 ? 29.361 12.883 -14.911 1.00 65.69 238 ILE A N 1
ATOM 1956 C CA . ILE A 1 238 ? 28.866 12.292 -16.169 1.00 65.69 238 ILE A CA 1
ATOM 1957 C C . ILE A 1 238 ? 28.964 13.289 -17.329 1.00 65.69 238 ILE A C 1
ATOM 1959 O O . ILE A 1 238 ? 29.346 12.908 -18.439 1.00 65.69 238 ILE A O 1
ATOM 1963 N N . LYS A 1 239 ? 28.628 14.566 -17.097 1.00 64.94 239 LYS A N 1
ATOM 1964 C CA . LYS A 1 239 ? 28.767 15.616 -18.117 1.00 64.94 239 LYS A CA 1
ATOM 1965 C C . LYS A 1 239 ? 30.223 15.785 -18.529 1.00 64.94 239 LYS A C 1
ATOM 1967 O O . LYS A 1 239 ? 30.477 15.888 -19.725 1.00 64.94 239 LYS A O 1
ATOM 1972 N N . HIS A 1 240 ? 31.150 15.771 -17.572 1.00 69.00 240 HIS A N 1
ATOM 1973 C CA . HIS A 1 240 ? 32.583 15.860 -17.827 1.00 69.00 240 HIS A CA 1
ATOM 1974 C C . HIS A 1 240 ? 33.066 14.679 -18.673 1.00 69.00 240 HIS A C 1
ATOM 1976 O O . HIS A 1 240 ? 33.617 14.894 -19.749 1.00 69.00 240 HIS A O 1
ATOM 1982 N N . LYS A 1 241 ? 32.736 13.440 -18.282 1.00 64.25 241 LYS A N 1
ATOM 1983 C CA . LYS A 1 241 ? 33.105 12.226 -19.034 1.00 64.25 241 LYS A CA 1
ATOM 1984 C C . LYS A 1 241 ? 32.540 12.222 -20.460 1.00 64.25 241 LYS A C 1
ATOM 1986 O O . LYS A 1 241 ? 33.244 11.901 -21.415 1.00 64.25 241 LYS A O 1
ATOM 1991 N N . CYS A 1 242 ? 31.298 12.677 -20.643 1.00 59.50 242 CYS A N 1
ATOM 1992 C CA . CYS A 1 242 ? 30.718 12.837 -21.981 1.00 59.50 242 CYS A CA 1
ATOM 1993 C C . CYS A 1 242 ? 31.421 13.930 -22.809 1.00 59.50 242 CYS A C 1
ATOM 1995 O O . CYS A 1 242 ? 31.560 13.781 -24.024 1.00 59.50 242 CYS A O 1
ATOM 1997 N N . LEU A 1 243 ? 31.856 15.024 -22.175 1.00 61.31 243 LEU A N 1
ATOM 1998 C CA . LEU A 1 243 ? 32.576 16.117 -22.833 1.00 61.31 243 LEU A CA 1
ATOM 1999 C C . LEU A 1 243 ? 33.989 15.685 -23.260 1.00 61.31 243 LEU A C 1
ATOM 2001 O O . LEU A 1 243 ? 34.421 16.005 -24.363 1.00 61.31 243 LEU A O 1
ATOM 2005 N N . VAL A 1 244 ? 34.684 14.917 -22.421 1.00 65.12 244 VAL A N 1
ATOM 2006 C CA . VAL A 1 244 ? 36.026 14.383 -22.704 1.00 65.12 244 VAL A CA 1
ATOM 2007 C C . VAL A 1 244 ? 35.988 13.412 -23.888 1.00 65.12 244 VAL A C 1
ATOM 2009 O O . VAL A 1 244 ? 36.757 13.562 -24.840 1.00 65.12 244 VAL A O 1
ATOM 2012 N N . GLN A 1 245 ? 35.015 12.492 -23.919 1.00 57.25 245 GLN A N 1
ATOM 2013 C CA . GLN A 1 245 ? 34.804 11.607 -25.075 1.00 57.25 245 GLN A CA 1
ATOM 2014 C C . GLN A 1 245 ? 34.482 12.379 -26.370 1.00 57.25 245 GLN A C 1
ATOM 2016 O O . GLN A 1 245 ? 34.861 11.949 -27.467 1.00 57.25 245 GLN A O 1
ATOM 2021 N N . TYR A 1 246 ? 33.807 13.530 -26.261 1.00 59.47 246 TYR A N 1
ATOM 2022 C CA . TYR A 1 246 ? 33.515 14.410 -27.394 1.00 59.47 246 TYR A CA 1
ATOM 2023 C C . TYR A 1 246 ? 34.785 15.040 -27.989 1.00 59.47 246 TYR A C 1
ATOM 2025 O O . TYR A 1 246 ? 34.962 15.000 -29.209 1.00 59.47 246 TYR A O 1
ATOM 2033 N N . TYR A 1 247 ? 35.692 15.557 -27.158 1.00 55.88 247 TYR A N 1
ATOM 2034 C CA . TYR A 1 247 ? 36.937 16.160 -27.643 1.00 55.88 247 TYR A CA 1
ATOM 2035 C C . TYR A 1 247 ? 37.905 15.122 -28.234 1.00 55.88 247 TYR A C 1
ATOM 2037 O O . TYR A 1 247 ? 38.395 15.328 -29.346 1.00 55.88 247 TYR A O 1
ATOM 2045 N N . ARG A 1 248 ? 38.073 13.953 -27.595 1.00 52.72 248 ARG A N 1
ATOM 2046 C CA . ARG A 1 248 ? 38.926 12.861 -28.117 1.00 52.72 248 ARG A CA 1
ATOM 2047 C C . ARG A 1 248 ? 38.469 12.337 -29.492 1.00 52.72 248 ARG A C 1
ATOM 2049 O O . ARG A 1 248 ? 39.292 11.995 -30.341 1.00 52.72 248 ARG A O 1
ATOM 2056 N N . SER A 1 249 ? 37.160 12.323 -29.761 1.00 52.78 249 SER A N 1
ATOM 2057 C CA . SER A 1 249 ? 36.616 11.884 -31.060 1.00 52.78 249 SER A CA 1
ATOM 2058 C C . SER A 1 249 ? 36.815 12.911 -32.188 1.00 52.78 249 SER A C 1
ATOM 2060 O O . SER A 1 249 ? 36.892 12.532 -33.359 1.00 52.78 249 SER A O 1
ATOM 2062 N N . ASN A 1 250 ? 36.919 14.202 -31.856 1.00 51.84 250 ASN A N 1
ATOM 2063 C CA . ASN A 1 250 ? 37.126 15.273 -32.836 1.00 51.84 250 ASN A CA 1
ATOM 2064 C C . ASN A 1 250 ? 38.605 15.473 -33.208 1.00 51.84 250 ASN A C 1
ATOM 2066 O O . ASN A 1 250 ? 38.880 15.817 -34.358 1.00 51.84 250 ASN A O 1
ATOM 2070 N N . ASP A 1 251 ? 39.553 15.185 -32.311 1.00 49.06 251 ASP A N 1
ATOM 2071 C CA . ASP A 1 251 ? 40.991 15.263 -32.626 1.00 49.06 251 ASP A CA 1
ATOM 2072 C C . ASP A 1 251 ? 41.437 14.217 -33.661 1.00 49.06 251 ASP A C 1
ATOM 2074 O O . ASP A 1 251 ? 42.304 14.472 -34.500 1.00 49.06 251 ASP A O 1
ATOM 2078 N N . SER A 1 252 ? 40.757 13.068 -33.707 1.00 47.16 252 SER A N 1
ATOM 2079 C CA . SER A 1 252 ? 41.007 12.029 -34.718 1.00 47.16 252 SER A CA 1
ATOM 2080 C C . SER A 1 252 ? 40.568 12.424 -36.140 1.00 47.16 252 SER A C 1
ATOM 2082 O O . SER A 1 252 ? 40.938 11.750 -37.102 1.00 47.16 252 SER A O 1
ATOM 2084 N N . SER A 1 253 ? 39.799 13.509 -36.302 1.00 47.06 253 SER A N 1
ATOM 2085 C CA . SER A 1 253 ? 39.327 13.989 -37.612 1.00 47.06 253 SER A CA 1
ATOM 2086 C C . SER A 1 253 ? 40.219 15.075 -38.235 1.00 47.06 253 SER A C 1
ATOM 2088 O O . SER A 1 253 ? 40.014 15.423 -39.396 1.00 47.06 253 SER A O 1
ATOM 2090 N N . SER A 1 254 ? 41.230 15.586 -37.516 1.00 48.34 254 SER A N 1
ATOM 2091 C CA . SER A 1 254 ? 42.109 16.675 -37.991 1.00 48.34 254 SER A CA 1
ATOM 2092 C C . SER A 1 254 ? 43.316 16.202 -38.831 1.00 48.34 254 SER A C 1
ATOM 2094 O O . SER A 1 254 ? 43.968 17.005 -39.488 1.00 48.34 254 SER A O 1
ATOM 2096 N N . TRP A 1 255 ? 43.599 14.893 -38.892 1.00 44.94 255 TRP A N 1
ATOM 2097 C CA . TRP A 1 255 ? 44.795 14.348 -39.570 1.00 44.94 255 TRP A CA 1
ATOM 2098 C C . TRP A 1 255 ? 44.524 13.567 -40.866 1.00 44.94 255 TRP A C 1
ATOM 2100 O O . TRP A 1 255 ? 45.340 12.745 -41.285 1.00 44.94 255 TRP A O 1
ATOM 2110 N N . LYS A 1 256 ? 43.394 13.819 -41.538 1.00 49.22 256 LYS A N 1
ATOM 2111 C CA . LYS A 1 256 ? 43.171 13.369 -42.924 1.00 49.22 256 LYS A CA 1
ATOM 2112 C C . LYS A 1 256 ? 42.476 14.445 -43.757 1.00 49.22 256 LYS A C 1
ATOM 2114 O O . LYS A 1 256 ? 41.291 14.339 -44.056 1.00 49.22 256 LYS A O 1
ATOM 2119 N N . ALA A 1 257 ? 43.241 15.454 -44.150 1.00 41.81 257 ALA A N 1
ATOM 2120 C CA . ALA A 1 257 ? 42.988 16.237 -45.352 1.00 41.81 257 ALA A CA 1
ATOM 2121 C C . ALA A 1 257 ? 44.350 16.634 -45.947 1.00 41.81 257 ALA A C 1
ATOM 2123 O O . ALA A 1 257 ? 45.134 17.292 -45.270 1.00 41.81 257 ALA A O 1
ATOM 2124 N N . ASP A 1 258 ? 44.582 16.097 -47.147 1.00 40.03 258 ASP A N 1
ATOM 2125 C CA . ASP A 1 258 ? 45.669 16.258 -48.133 1.00 40.03 258 ASP A CA 1
ATOM 2126 C C . ASP A 1 258 ? 46.728 17.362 -47.945 1.00 40.03 258 ASP A C 1
ATOM 2128 O O . ASP A 1 258 ? 46.365 18.553 -47.803 1.00 40.03 258 ASP A O 1
#

pLDDT: mean 76.19, std 20.98, range [26.27, 98.12]

Mean predicted aligned error: 16.65 Å